Protein AF-A0A915AAT8-F1 (afdb_monomer)

Structure (mmCIF, N/CA/C/O backbone):
data_AF-A0A915AAT8-F1
#
_entry.id   AF-A0A915AAT8-F1
#
loop_
_atom_site.group_PDB
_atom_site.id
_atom_site.type_symbol
_atom_site.label_atom_id
_atom_site.label_alt_id
_atom_site.label_comp_id
_atom_site.label_asym_id
_atom_site.label_entity_id
_atom_site.label_seq_id
_atom_site.pdbx_PDB_ins_code
_atom_site.Cartn_x
_atom_site.Cartn_y
_atom_site.Cartn_z
_atom_site.occupancy
_atom_site.B_iso_or_equiv
_atom_site.auth_seq_id
_atom_site.auth_comp_id
_atom_site.auth_asym_id
_atom_site.auth_atom_id
_atom_site.pdbx_PDB_model_num
ATOM 1 N N . SER A 1 1 ? 27.259 5.004 -47.318 1.00 57.50 1 SER A N 1
ATOM 2 C CA . SER A 1 1 ? 28.384 5.335 -46.412 1.00 57.50 1 SER A CA 1
ATOM 3 C C . SER A 1 1 ? 27.956 5.848 -45.036 1.00 57.50 1 SER A C 1
ATOM 5 O O . SER A 1 1 ? 28.447 5.314 -44.049 1.00 57.50 1 SER A O 1
ATOM 7 N N . VAL A 1 2 ? 27.025 6.810 -44.923 1.00 64.69 2 VAL A N 1
ATOM 8 C CA . VAL A 1 2 ? 26.566 7.344 -43.616 1.00 64.69 2 VAL A CA 1
ATOM 9 C C . VAL A 1 2 ? 25.836 6.288 -42.767 1.00 64.69 2 VAL A C 1
ATOM 11 O O . VAL A 1 2 ? 26.222 6.062 -41.625 1.00 64.69 2 VAL A O 1
ATOM 14 N N . ALA A 1 3 ? 24.871 5.559 -43.341 1.00 62.28 3 ALA A N 1
ATOM 15 C CA . ALA A 1 3 ? 24.125 4.495 -42.649 1.00 62.28 3 ALA A CA 1
ATOM 16 C C . ALA A 1 3 ? 25.034 3.406 -42.034 1.00 62.28 3 ALA A C 1
ATOM 18 O O . ALA A 1 3 ? 24.868 3.022 -40.877 1.00 62.28 3 ALA A O 1
ATOM 19 N N . LEU A 1 4 ? 26.061 2.975 -42.775 1.00 62.81 4 LEU A N 1
ATOM 20 C CA . LEU A 1 4 ? 27.018 1.952 -42.337 1.00 62.81 4 LEU A CA 1
ATOM 21 C C . LEU A 1 4 ? 27.939 2.455 -41.207 1.00 62.81 4 LEU A C 1
ATOM 23 O O . LEU A 1 4 ? 28.273 1.705 -40.291 1.00 62.81 4 LEU A O 1
ATOM 27 N N . GLY A 1 5 ? 28.333 3.735 -41.254 1.00 67.25 5 GLY A N 1
ATOM 28 C CA . GLY A 1 5 ? 29.151 4.376 -40.220 1.00 67.25 5 GLY A CA 1
ATOM 29 C C . GLY A 1 5 ? 28.396 4.623 -38.911 1.00 67.25 5 GLY A C 1
ATOM 30 O O . GLY A 1 5 ? 29.003 4.596 -37.842 1.00 67.25 5 GLY A O 1
ATOM 31 N N . VAL A 1 6 ? 27.080 4.823 -38.988 1.00 67.56 6 VAL A N 1
ATOM 32 C CA . VAL A 1 6 ? 26.211 4.984 -37.818 1.00 67.56 6 VAL A CA 1
ATOM 33 C C . VAL A 1 6 ? 25.859 3.623 -37.197 1.00 67.56 6 VAL A C 1
ATOM 35 O O . VAL A 1 6 ? 25.910 3.493 -35.976 1.00 67.56 6 VAL A O 1
ATOM 38 N N . ASN A 1 7 ? 25.627 2.578 -38.005 1.00 69.31 7 ASN A N 1
ATOM 39 C CA . ASN A 1 7 ? 25.397 1.213 -37.507 1.00 69.31 7 ASN A CA 1
ATOM 40 C C . ASN A 1 7 ? 26.571 0.704 -36.646 1.00 69.31 7 ASN A C 1
ATOM 42 O O . ASN A 1 7 ? 26.363 0.144 -35.574 1.00 69.31 7 ASN A O 1
ATOM 46 N N . LYS A 1 8 ? 27.820 0.985 -37.055 1.00 67.56 8 LYS A N 1
ATOM 47 C CA . LYS A 1 8 ? 29.021 0.640 -36.268 1.00 67.56 8 LYS A CA 1
ATOM 48 C C . LYS A 1 8 ? 29.080 1.332 -34.902 1.00 67.56 8 LYS A C 1
ATOM 50 O O . LYS A 1 8 ? 29.698 0.799 -33.989 1.00 67.56 8 LYS A O 1
ATOM 55 N N . ARG A 1 9 ? 28.450 2.503 -34.749 1.00 68.62 9 ARG A N 1
ATOM 56 C CA . ARG A 1 9 ? 28.440 3.258 -33.485 1.00 68.62 9 ARG A CA 1
ATOM 57 C C . ARG A 1 9 ? 27.267 2.906 -32.566 1.00 68.62 9 ARG A C 1
ATOM 59 O O . ARG A 1 9 ? 27.252 3.360 -31.427 1.00 68.62 9 ARG A O 1
ATOM 66 N N . MET A 1 10 ? 26.317 2.079 -33.009 1.00 66.25 10 MET A N 1
ATOM 67 C CA . MET A 1 10 ? 25.187 1.660 -32.169 1.00 66.25 10 MET A CA 1
ATOM 68 C C . MET A 1 10 ? 25.600 0.779 -30.985 1.00 66.25 10 MET A C 1
ATOM 70 O O . MET A 1 10 ? 24.946 0.825 -29.950 1.00 66.25 10 MET A O 1
ATOM 74 N N . GLY A 1 11 ? 26.708 0.038 -31.097 1.00 66.94 11 GLY A N 1
ATOM 75 C CA . GLY A 1 11 ? 27.247 -0.769 -29.995 1.00 66.94 11 GLY A CA 1
ATOM 76 C C . GLY A 1 11 ? 27.788 0.046 -28.812 1.00 66.94 11 GLY A C 1
ATOM 77 O O . GLY A 1 11 ? 28.040 -0.524 -27.758 1.00 66.94 11 GLY A O 1
ATOM 78 N N . TYR A 1 12 ? 27.952 1.369 -28.956 1.00 67.44 12 TYR A N 1
ATOM 79 C CA . TYR A 1 12 ? 28.398 2.247 -27.867 1.00 67.44 12 TYR A CA 1
ATOM 80 C C . TYR A 1 12 ? 27.268 2.713 -26.947 1.00 67.44 12 TYR A C 1
ATOM 82 O O . TYR A 1 12 ? 27.554 3.320 -25.920 1.00 67.44 12 TYR A O 1
ATOM 90 N N . ILE A 1 13 ? 26.000 2.476 -27.300 1.00 72.00 13 ILE A N 1
ATOM 91 C CA . ILE A 1 13 ? 24.860 2.844 -26.457 1.00 72.00 13 ILE A CA 1
ATOM 92 C C . ILE A 1 13 ? 24.520 1.622 -25.591 1.00 72.00 13 ILE A C 1
ATOM 94 O O . ILE A 1 13 ? 23.942 0.670 -26.117 1.00 72.00 13 ILE A O 1
ATOM 98 N N . PRO A 1 14 ? 24.835 1.610 -24.278 1.00 81.62 14 PRO A N 1
ATOM 99 C CA . PRO A 1 14 ? 24.527 0.486 -23.397 1.00 81.62 14 PRO A CA 1
ATOM 100 C C . PRO A 1 14 ? 23.043 0.517 -23.000 1.00 81.62 14 PRO A C 1
ATOM 102 O O . PRO A 1 14 ? 22.686 0.717 -21.837 1.00 81.62 14 PRO A O 1
ATOM 105 N N . LEU A 1 15 ? 22.158 0.365 -23.988 1.00 83.62 15 LEU A N 1
ATOM 106 C CA . LEU A 1 15 ? 20.711 0.462 -23.806 1.00 83.62 15 LEU A CA 1
ATOM 107 C C . LEU A 1 15 ? 20.203 -0.598 -22.825 1.00 83.62 15 LEU A C 1
ATOM 109 O O . LEU A 1 15 ? 19.380 -0.295 -21.966 1.00 83.62 15 LEU A O 1
ATOM 113 N N . GLU A 1 16 ? 20.743 -1.813 -22.915 1.00 86.94 16 GLU A N 1
ATOM 114 C CA . GLU A 1 16 ? 20.415 -2.935 -22.030 1.00 86.94 16 GLU A CA 1
ATOM 115 C C . GLU A 1 16 ? 20.695 -2.603 -20.563 1.00 86.94 16 GLU A C 1
ATOM 117 O O . GLU A 1 16 ? 19.873 -2.877 -19.692 1.00 86.94 16 GLU A O 1
ATOM 122 N N . PHE A 1 17 ? 21.822 -1.940 -20.293 1.00 88.81 17 PHE A N 1
ATOM 123 C CA . PHE A 1 17 ? 22.196 -1.521 -18.948 1.00 88.81 17 PHE A CA 1
ATOM 124 C C . PHE A 1 17 ? 21.233 -0.449 -18.433 1.00 88.81 17 PHE A C 1
ATOM 126 O O . PHE A 1 17 ? 20.607 -0.628 -17.391 1.00 88.81 17 PHE A O 1
ATOM 133 N N . ILE A 1 18 ? 21.051 0.642 -19.186 1.00 88.81 18 ILE A N 1
ATOM 134 C CA . ILE A 1 18 ? 20.184 1.766 -18.792 1.00 88.81 18 ILE A CA 1
ATOM 135 C C . ILE A 1 18 ? 18.748 1.283 -18.541 1.00 88.81 18 ILE A C 1
ATOM 137 O O . ILE A 1 18 ? 18.141 1.627 -17.522 1.00 88.81 18 ILE A O 1
ATOM 141 N N . LEU A 1 19 ? 18.220 0.449 -19.440 1.00 90.25 19 LEU A N 1
ATOM 142 C CA . LEU A 1 19 ? 16.888 -0.125 -19.310 1.00 90.25 19 LEU A CA 1
ATOM 143 C C . LEU A 1 19 ? 16.813 -1.095 -18.126 1.00 90.25 19 LEU A C 1
ATOM 145 O O . LEU A 1 19 ? 15.858 -1.028 -17.358 1.00 90.25 19 LEU A O 1
ATOM 149 N N . GLY A 1 20 ? 17.826 -1.942 -17.932 1.00 92.38 20 GLY A N 1
ATOM 150 C CA . GLY A 1 20 ? 17.900 -2.882 -16.815 1.00 92.38 20 GLY A CA 1
ATOM 151 C C . GLY A 1 20 ? 17.833 -2.190 -15.451 1.00 92.38 20 GLY A C 1
ATOM 152 O O . GLY A 1 20 ? 17.022 -2.575 -14.608 1.00 92.38 20 GLY A O 1
ATOM 153 N N . PHE A 1 21 ? 18.608 -1.119 -15.243 1.00 91.38 21 PHE A N 1
ATOM 154 C CA . PHE A 1 21 ? 18.549 -0.335 -14.000 1.00 91.38 21 PHE A CA 1
ATOM 155 C C . PHE A 1 21 ? 17.194 0.340 -13.801 1.00 91.38 21 PHE A C 1
ATOM 157 O O . PHE A 1 21 ? 16.649 0.310 -12.695 1.00 91.38 21 PHE A O 1
ATOM 164 N N . PHE A 1 22 ? 16.635 0.928 -14.861 1.00 92.56 22 PHE A N 1
ATOM 165 C CA . PHE A 1 22 ? 15.344 1.601 -14.784 1.00 92.56 22 PHE A CA 1
ATOM 166 C C . PHE A 1 22 ? 14.206 0.627 -14.460 1.00 92.56 22 PHE A C 1
ATOM 168 O O . PHE A 1 22 ? 13.447 0.858 -13.517 1.00 92.56 22 PHE A O 1
ATOM 175 N N . VAL A 1 23 ? 14.118 -0.489 -15.187 1.00 93.88 23 VAL A N 1
ATOM 176 C CA . VAL A 1 23 ? 13.107 -1.529 -14.960 1.00 93.88 23 VAL A CA 1
ATOM 177 C C . VAL A 1 23 ? 13.248 -2.109 -13.558 1.00 93.88 23 VAL A C 1
ATOM 179 O O . VAL A 1 23 ? 12.247 -2.224 -12.857 1.00 93.88 23 VAL A O 1
ATOM 182 N N . ASN A 1 24 ? 14.467 -2.398 -13.098 1.00 94.25 24 ASN A N 1
ATOM 183 C CA . ASN A 1 24 ? 14.684 -2.904 -11.744 1.00 94.25 24 ASN A CA 1
ATOM 184 C C . ASN A 1 24 ? 14.198 -1.911 -10.668 1.00 94.25 24 ASN A C 1
ATOM 186 O O . ASN A 1 24 ? 13.530 -2.306 -9.713 1.00 94.25 24 ASN A O 1
ATOM 190 N N . ALA A 1 25 ? 14.459 -0.610 -10.837 1.00 92.56 25 ALA A N 1
ATOM 191 C CA . ALA A 1 25 ? 13.966 0.416 -9.916 1.00 92.56 25 ALA A CA 1
ATOM 192 C C . ALA A 1 25 ? 12.427 0.491 -9.889 1.00 92.56 25 ALA A C 1
ATOM 194 O O . ALA A 1 25 ? 11.831 0.594 -8.812 1.00 92.56 25 ALA A O 1
ATOM 195 N N . VAL A 1 26 ? 11.779 0.399 -11.055 1.00 93.62 26 VAL A N 1
ATOM 196 C CA . VAL A 1 26 ? 10.311 0.379 -11.175 1.00 93.62 26 VAL A CA 1
ATOM 197 C C . VAL A 1 26 ? 9.723 -0.880 -10.533 1.00 93.62 26 VAL A C 1
ATOM 199 O O . VAL A 1 26 ? 8.802 -0.773 -9.723 1.00 93.62 26 VAL A O 1
ATOM 202 N N . VAL A 1 27 ? 10.270 -2.061 -10.837 1.00 95.62 27 VAL A N 1
ATOM 203 C CA . VAL A 1 27 ? 9.808 -3.350 -10.295 1.00 95.62 27 VAL A CA 1
ATOM 204 C C . VAL A 1 27 ? 9.976 -3.403 -8.784 1.00 95.62 27 VAL A C 1
ATOM 206 O O . VAL A 1 27 ? 9.056 -3.837 -8.092 1.00 95.62 27 VAL A O 1
ATOM 209 N N . LYS A 1 28 ? 11.099 -2.911 -8.250 1.00 94.94 28 LYS A N 1
ATOM 210 C CA . LYS A 1 28 ? 11.316 -2.825 -6.803 1.00 94.94 28 LYS A CA 1
ATOM 211 C C . LYS A 1 28 ? 10.241 -1.968 -6.141 1.00 94.94 28 LYS A C 1
ATOM 213 O O . LYS A 1 28 ? 9.590 -2.414 -5.205 1.00 94.94 28 LYS A O 1
ATOM 218 N N . ARG A 1 29 ? 9.990 -0.773 -6.678 1.00 94.19 29 ARG A N 1
ATOM 219 C CA . ARG A 1 29 ? 8.967 0.137 -6.152 1.00 94.19 29 ARG A CA 1
ATOM 220 C C . ARG A 1 29 ? 7.558 -0.455 -6.228 1.00 94.19 29 ARG A C 1
ATOM 222 O O . ARG A 1 29 ? 6.791 -0.317 -5.281 1.00 94.19 29 ARG A O 1
ATOM 229 N N . TRP A 1 30 ? 7.216 -1.109 -7.339 1.00 94.12 30 TRP A N 1
ATOM 230 C CA . TRP A 1 30 ? 5.934 -1.800 -7.498 1.00 94.12 30 TRP A CA 1
ATOM 231 C C . TRP A 1 30 ? 5.780 -2.933 -6.479 1.00 94.12 30 TRP A C 1
ATOM 233 O O . TRP A 1 30 ? 4.751 -3.031 -5.815 1.00 94.12 30 TRP A O 1
ATOM 243 N N . THR A 1 31 ? 6.829 -3.736 -6.308 1.00 95.06 31 THR A N 1
ATOM 244 C CA . THR A 1 31 ? 6.879 -4.827 -5.331 1.00 95.06 31 THR A CA 1
ATOM 245 C C . THR A 1 31 ? 6.693 -4.294 -3.912 1.00 95.06 31 THR A C 1
ATOM 247 O O . THR A 1 31 ? 5.861 -4.807 -3.166 1.00 95.06 31 THR A O 1
ATOM 250 N N . ASP A 1 32 ? 7.412 -3.236 -3.541 1.00 94.44 32 ASP A N 1
ATOM 251 C CA . ASP A 1 32 ? 7.303 -2.617 -2.219 1.00 94.44 32 ASP A CA 1
ATOM 252 C C . ASP A 1 32 ? 5.893 -2.048 -1.982 1.00 94.44 32 ASP A C 1
ATOM 254 O O . ASP A 1 32 ? 5.321 -2.234 -0.906 1.00 94.44 32 ASP A O 1
ATOM 258 N N . ALA A 1 33 ? 5.288 -1.405 -2.986 1.00 92.94 33 ALA A N 1
ATOM 259 C CA . ALA A 1 33 ? 3.912 -0.919 -2.903 1.00 92.94 33 ALA A CA 1
ATOM 260 C C . ALA A 1 33 ? 2.897 -2.067 -2.749 1.00 92.94 33 ALA A C 1
ATOM 262 O O . ALA A 1 33 ? 1.968 -1.961 -1.949 1.00 92.94 33 ALA A O 1
ATOM 263 N N . PHE A 1 34 ? 3.090 -3.182 -3.460 1.00 92.75 34 PHE A N 1
ATOM 264 C CA . PHE A 1 34 ? 2.223 -4.358 -3.373 1.00 92.75 34 PHE A CA 1
ATOM 265 C C . PHE A 1 34 ? 2.250 -4.996 -1.975 1.00 92.75 34 PHE A C 1
ATOM 267 O O . PHE A 1 34 ? 1.200 -5.249 -1.385 1.00 92.75 34 PHE A O 1
ATOM 274 N N . HIS A 1 35 ? 3.438 -5.182 -1.394 1.00 91.69 35 HIS A N 1
ATOM 275 C CA . HIS A 1 35 ? 3.574 -5.731 -0.040 1.00 91.69 35 HIS A CA 1
ATOM 276 C C . HIS A 1 35 ? 2.974 -4.819 1.040 1.00 91.69 35 HIS A C 1
ATOM 278 O O . HIS A 1 35 ? 2.533 -5.297 2.083 1.00 91.69 35 HIS A O 1
ATOM 284 N N . ASN A 1 36 ? 2.923 -3.508 0.791 1.00 92.94 36 ASN A N 1
ATOM 285 C CA . ASN A 1 36 ? 2.424 -2.518 1.743 1.00 92.94 36 ASN A CA 1
ATOM 286 C C . ASN A 1 36 ? 0.954 -2.119 1.524 1.00 92.94 36 ASN A C 1
ATOM 288 O O . ASN A 1 36 ? 0.485 -1.182 2.167 1.00 92.94 36 ASN A O 1
ATOM 292 N N . MET A 1 37 ? 0.185 -2.846 0.701 1.00 89.06 37 MET A N 1
ATOM 293 C CA . MET A 1 37 ? -1.252 -2.588 0.486 1.00 89.06 37 MET A CA 1
ATOM 294 C C . MET A 1 37 ? -2.092 -2.532 1.780 1.00 89.06 37 MET A C 1
ATOM 296 O O . MET A 1 37 ? -3.201 -1.992 1.776 1.00 89.06 37 MET A O 1
ATOM 300 N N . GLY A 1 38 ? -1.564 -3.057 2.890 1.00 83.81 38 GLY A N 1
ATOM 301 C CA . GLY A 1 38 ? -2.176 -2.969 4.210 1.00 83.81 38 GLY A CA 1
ATOM 302 C C . GLY A 1 38 ? -3.332 -3.950 4.346 1.00 83.81 38 GLY A C 1
ATOM 303 O O . GLY A 1 38 ? -4.482 -3.543 4.451 1.00 83.81 38 GLY A O 1
ATOM 304 N N . TYR A 1 39 ? -3.046 -5.251 4.325 1.00 88.50 39 TYR A N 1
ATOM 305 C CA . TYR A 1 39 ? -4.060 -6.276 4.580 1.00 88.50 39 TYR A CA 1
ATOM 306 C C . TYR A 1 39 ? -4.564 -6.188 6.031 1.00 88.50 39 TYR A C 1
ATOM 308 O O . TYR A 1 39 ? -3.783 -6.008 6.964 1.00 88.50 39 TYR A O 1
ATOM 316 N N . LEU A 1 40 ? -5.883 -6.287 6.223 1.00 91.19 40 LEU A N 1
ATOM 317 C CA . LEU A 1 40 ? -6.534 -6.106 7.530 1.00 91.19 40 LEU A CA 1
ATOM 318 C C . LEU A 1 40 ? -6.738 -7.404 8.321 1.00 91.19 40 LEU A C 1
ATOM 320 O O . LEU A 1 40 ? -7.259 -7.358 9.434 1.00 91.19 40 LEU A O 1
ATOM 324 N N . GLU A 1 41 ? -6.354 -8.547 7.763 1.00 91.19 41 GLU A N 1
ATOM 325 C CA . GLU A 1 41 ? -6.641 -9.871 8.325 1.00 91.19 41 GLU A CA 1
ATOM 326 C C . GLU A 1 41 ? -6.011 -10.058 9.710 1.00 91.19 41 GLU A C 1
ATOM 328 O O . GLU A 1 41 ? -6.725 -10.377 10.662 1.00 91.19 41 GLU A O 1
ATOM 333 N N . ASP A 1 42 ? -4.720 -9.740 9.853 1.00 90.31 42 ASP A N 1
ATOM 334 C CA . ASP A 1 42 ? -3.999 -9.807 11.133 1.00 90.31 42 ASP A CA 1
ATOM 335 C C . ASP A 1 42 ? -4.679 -8.951 12.214 1.00 90.31 42 ASP A C 1
ATOM 337 O O . ASP A 1 42 ? -4.888 -9.387 13.350 1.00 90.31 42 ASP A O 1
ATOM 341 N N . GLN A 1 43 ? -5.091 -7.737 11.833 1.00 92.69 43 GLN A N 1
ATOM 342 C CA . GLN A 1 43 ? -5.748 -6.784 12.726 1.00 92.69 43 GLN A CA 1
ATOM 343 C C . GLN A 1 43 ? -7.114 -7.303 13.168 1.00 92.69 43 GLN A C 1
ATOM 345 O O . GLN A 1 43 ? -7.442 -7.286 14.354 1.00 92.69 43 GLN A O 1
ATOM 350 N N . ALA A 1 44 ? -7.915 -7.792 12.221 1.00 94.25 44 ALA A N 1
ATOM 351 C CA . ALA A 1 44 ? -9.245 -8.319 12.488 1.00 94.25 44 ALA A CA 1
ATOM 352 C C . ALA A 1 44 ? -9.193 -9.575 13.369 1.00 94.25 44 ALA A C 1
ATOM 354 O O . ALA A 1 44 ? -9.970 -9.687 14.322 1.00 94.25 44 ALA A O 1
ATOM 355 N N . MET A 1 45 ? -8.247 -10.477 13.099 1.00 93.62 45 MET A N 1
ATOM 356 C CA . MET A 1 45 ? -8.018 -11.675 13.902 1.00 93.62 45 MET A CA 1
ATOM 357 C C . MET A 1 45 ? -7.644 -11.310 15.343 1.00 93.62 45 MET A C 1
ATOM 359 O O . MET A 1 45 ? -8.218 -11.850 16.292 1.00 93.62 45 MET A O 1
ATOM 363 N N . LEU A 1 46 ? -6.736 -10.347 15.533 1.00 93.25 46 LEU A N 1
ATOM 364 C CA . LEU A 1 46 ? -6.330 -9.922 16.869 1.00 93.25 46 LEU A CA 1
ATOM 365 C C . LEU A 1 46 ? -7.462 -9.210 17.625 1.00 93.25 46 LEU A C 1
ATOM 367 O O . LEU A 1 46 ? -7.697 -9.519 18.793 1.00 93.25 46 LEU A O 1
ATOM 371 N N . VAL A 1 47 ? -8.212 -8.315 16.970 1.00 94.50 47 VAL A N 1
ATOM 372 C CA . VAL A 1 47 ? -9.399 -7.660 17.555 1.00 94.50 47 VAL A CA 1
ATOM 373 C C . VAL A 1 47 ? -10.430 -8.695 18.017 1.00 94.50 47 VAL A C 1
ATOM 375 O O . VAL A 1 47 ? -10.992 -8.554 19.106 1.00 94.50 47 VAL A O 1
ATOM 378 N N . GLY A 1 48 ? -10.658 -9.737 17.211 1.00 93.06 48 GLY A N 1
ATOM 379 C CA . GLY A 1 48 ? -11.559 -10.845 17.529 1.00 93.06 48 GLY A CA 1
ATOM 380 C C . GLY A 1 48 ? -11.171 -11.604 18.799 1.00 93.06 48 GLY A C 1
ATOM 381 O O . GLY A 1 48 ? -12.041 -11.941 19.597 1.00 93.06 48 GLY A O 1
ATOM 382 N N . ASN A 1 49 ? -9.870 -11.813 19.011 1.00 91.81 49 ASN A N 1
ATOM 383 C CA . ASN A 1 49 ? -9.343 -12.596 20.131 1.00 91.81 49 ASN A CA 1
ATOM 384 C C . ASN A 1 49 ? -9.118 -11.778 21.416 1.00 91.81 49 ASN A C 1
ATOM 386 O O . ASN A 1 49 ? -9.223 -12.311 22.523 1.00 91.81 49 ASN A O 1
ATOM 390 N N . VAL A 1 50 ? -8.780 -10.491 21.286 1.00 92.38 50 VAL A N 1
ATOM 391 C CA . VAL A 1 50 ? -8.416 -9.624 22.420 1.00 92.38 50 VAL A CA 1
ATOM 392 C C . VAL A 1 50 ? -9.644 -9.045 23.124 1.00 92.38 50 VAL A C 1
ATOM 394 O O . VAL A 1 50 ? -9.661 -8.971 24.355 1.00 92.38 50 VAL A O 1
ATOM 397 N N . ILE A 1 51 ? -10.671 -8.640 22.372 1.00 92.38 51 ILE A N 1
ATOM 398 C CA . ILE A 1 51 ? -11.898 -8.062 22.936 1.00 92.38 51 ILE A CA 1
ATOM 399 C C . ILE A 1 51 ? -12.885 -9.191 23.214 1.00 92.38 51 ILE A C 1
ATOM 401 O O . ILE A 1 51 ? -13.565 -9.675 22.305 1.00 92.38 51 ILE A O 1
ATOM 405 N N . ARG A 1 52 ? -12.972 -9.599 24.482 1.00 87.38 52 ARG A N 1
ATOM 406 C CA . ARG A 1 52 ? -13.853 -10.686 24.926 1.00 87.38 52 ARG A CA 1
ATOM 407 C C . ARG A 1 52 ? -15.249 -10.165 25.264 1.00 87.38 52 ARG A C 1
ATOM 409 O O . ARG A 1 52 ? -15.419 -8.994 25.584 1.00 87.38 52 ARG A O 1
ATOM 416 N N . GLY A 1 53 ? -16.233 -11.058 25.201 1.00 86.94 53 GLY A N 1
ATOM 417 C CA . GLY A 1 53 ? -17.637 -10.761 25.486 1.00 86.94 53 GLY A CA 1
ATOM 418 C C . GLY A 1 53 ? -18.534 -11.016 24.277 1.00 86.94 53 GLY A C 1
ATOM 419 O O . GLY A 1 53 ? -18.195 -10.634 23.148 1.00 86.94 53 GLY A O 1
ATOM 420 N N . ASP A 1 54 ? -19.659 -11.680 24.534 1.00 89.69 54 ASP A N 1
ATOM 421 C CA . ASP A 1 54 ? -20.725 -11.952 23.558 1.00 89.69 54 ASP A CA 1
ATOM 422 C C . ASP A 1 54 ? -21.874 -10.932 23.646 1.00 89.69 54 ASP A C 1
ATOM 424 O O . ASP A 1 54 ? -22.906 -11.046 22.999 1.00 89.69 54 ASP A O 1
ATOM 428 N N . ASP A 1 55 ? -21.691 -9.896 24.460 1.00 92.62 55 ASP A N 1
ATOM 429 C CA . ASP A 1 55 ? -22.616 -8.780 24.541 1.00 92.62 55 ASP A CA 1
ATOM 430 C C . ASP A 1 55 ? -22.572 -7.912 23.272 1.00 92.62 55 ASP A C 1
ATOM 432 O O . ASP A 1 55 ? -21.537 -7.777 22.602 1.00 92.62 55 ASP A O 1
ATOM 436 N N . ASP A 1 56 ? -23.702 -7.268 22.974 1.00 93.69 56 ASP A N 1
ATOM 437 C CA . ASP A 1 56 ? -23.849 -6.400 21.803 1.00 93.69 56 ASP A CA 1
ATOM 438 C C . ASP A 1 56 ? -22.830 -5.256 21.788 1.00 93.69 56 ASP A C 1
ATOM 440 O O . ASP A 1 56 ? -22.347 -4.864 20.724 1.00 93.69 56 ASP A O 1
ATOM 444 N N . GLU A 1 57 ? -22.442 -4.748 22.959 1.00 91.56 57 GLU A N 1
ATOM 445 C CA . GLU A 1 57 ? -21.440 -3.693 23.084 1.00 91.56 57 GLU A CA 1
ATOM 446 C C . GLU A 1 57 ? -20.047 -4.185 22.648 1.00 91.56 57 GLU A C 1
ATOM 448 O O . GLU A 1 57 ? -19.406 -3.543 21.812 1.00 91.56 57 GLU A O 1
ATOM 453 N N . SER A 1 58 ? -19.589 -5.346 23.125 1.00 91.88 58 SER A N 1
ATOM 454 C CA . SER A 1 58 ? -18.322 -5.959 22.692 1.00 91.88 58 SER A CA 1
ATOM 455 C C . SER A 1 58 ? -18.320 -6.268 21.196 1.00 91.88 58 SER A C 1
ATOM 457 O O . SER A 1 58 ? -17.339 -5.991 20.495 1.00 91.88 58 SER A O 1
ATOM 459 N N . ARG A 1 59 ? -19.436 -6.787 20.667 1.00 94.50 59 ARG A N 1
ATOM 460 C CA . ARG A 1 59 ? -19.601 -7.028 19.226 1.00 94.50 59 ARG A CA 1
ATOM 461 C C . ARG A 1 59 ? -19.531 -5.724 18.431 1.00 94.50 59 ARG A C 1
ATOM 463 O O . ARG A 1 59 ? -18.867 -5.676 17.390 1.00 94.50 59 ARG A O 1
ATOM 470 N N . MET A 1 60 ? -20.167 -4.663 18.922 1.00 94.12 60 MET A N 1
ATOM 471 C CA . MET A 1 60 ? -20.134 -3.334 18.315 1.00 94.12 60 MET A CA 1
ATOM 472 C C . MET A 1 60 ? -18.718 -2.750 18.321 1.00 94.12 60 MET A C 1
ATOM 474 O O . MET A 1 60 ? -18.287 -2.216 17.297 1.00 94.12 60 MET A O 1
ATOM 478 N N . MET A 1 61 ? -17.965 -2.898 19.416 1.00 93.69 61 MET A N 1
ATOM 479 C CA . MET A 1 61 ? -16.569 -2.455 19.505 1.00 93.69 61 MET A CA 1
ATOM 480 C C . MET A 1 61 ? -15.687 -3.166 18.480 1.00 93.69 61 MET A C 1
ATOM 482 O O . MET A 1 61 ? -15.026 -2.492 17.690 1.00 93.69 61 MET A O 1
ATOM 486 N N . ARG A 1 62 ? -15.736 -4.507 18.416 1.00 95.06 62 ARG A N 1
ATOM 487 C CA . ARG A 1 62 ? -14.958 -5.294 17.441 1.00 95.06 62 ARG A CA 1
ATOM 488 C C . ARG A 1 62 ? -15.240 -4.854 16.003 1.00 95.06 62 ARG A C 1
ATOM 490 O O . ARG A 1 62 ? -14.315 -4.537 15.257 1.00 95.06 62 ARG A O 1
ATOM 497 N N . ARG A 1 63 ? -16.523 -4.766 15.625 1.00 95.12 63 ARG A N 1
ATOM 498 C CA . ARG A 1 63 ? -16.935 -4.350 14.271 1.00 95.12 63 ARG A CA 1
ATOM 499 C C . ARG A 1 63 ? -16.528 -2.913 13.956 1.00 95.12 63 ARG A C 1
ATOM 501 O O . ARG A 1 63 ? -16.134 -2.631 12.830 1.00 95.12 63 ARG A O 1
ATOM 508 N N . THR A 1 64 ? -16.610 -2.012 14.932 1.00 95.69 64 THR A N 1
ATOM 509 C CA . THR A 1 64 ? -16.281 -0.593 14.741 1.00 95.69 64 THR A CA 1
ATOM 510 C C . THR A 1 64 ? -14.780 -0.372 14.583 1.00 95.69 64 THR A C 1
ATOM 512 O O . THR A 1 64 ? -14.389 0.387 13.702 1.00 95.69 64 THR A O 1
ATOM 515 N N . ILE A 1 65 ? -13.935 -1.072 15.352 1.00 95.44 65 ILE A N 1
ATOM 516 C CA . ILE A 1 65 ? -12.471 -0.998 15.196 1.00 95.44 65 ILE A CA 1
ATOM 517 C C . ILE A 1 65 ? -12.073 -1.433 13.785 1.00 95.44 65 ILE A C 1
ATOM 519 O O . ILE A 1 65 ? -11.423 -0.670 13.076 1.00 95.44 65 ILE A O 1
ATOM 523 N N . VAL A 1 66 ? -12.516 -2.616 13.346 1.00 96.19 66 VAL A N 1
ATOM 524 C CA . VAL A 1 66 ? -12.186 -3.123 12.004 1.00 96.19 66 VAL A CA 1
ATOM 525 C C . VAL A 1 66 ? -12.730 -2.193 10.918 1.00 96.19 66 VAL A C 1
ATOM 527 O O . VAL A 1 66 ? -12.015 -1.866 9.976 1.00 96.19 66 VAL A O 1
ATOM 530 N N . ARG A 1 67 ? -13.958 -1.680 11.072 1.00 96.38 67 ARG A N 1
ATOM 531 C CA . ARG A 1 67 ? -14.543 -0.731 10.116 1.00 96.38 67 ARG A CA 1
ATOM 532 C C . ARG A 1 67 ? -13.757 0.577 10.027 1.00 96.38 67 ARG A C 1
ATOM 534 O O . ARG A 1 67 ? -13.607 1.092 8.926 1.00 96.38 67 ARG A O 1
ATOM 541 N N . TYR A 1 68 ? -13.221 1.100 11.129 1.00 95.94 68 TYR A N 1
ATOM 542 C CA . TYR A 1 68 ? -12.355 2.282 11.095 1.00 95.94 68 TYR A CA 1
ATOM 543 C C . TYR A 1 68 ? -11.036 2.031 10.364 1.00 95.94 68 TYR A C 1
ATOM 545 O O . TYR A 1 68 ? -10.586 2.896 9.611 1.00 95.94 68 TYR A O 1
ATOM 553 N N . LEU A 1 69 ? -10.443 0.847 10.525 1.00 95.50 69 LEU A N 1
ATOM 554 C CA . LEU A 1 69 ? -9.258 0.464 9.759 1.00 95.50 69 LEU A CA 1
ATOM 555 C C . LEU A 1 69 ? -9.589 0.346 8.260 1.00 95.50 69 LEU A C 1
ATOM 557 O O . LEU A 1 69 ? -8.873 0.917 7.436 1.00 95.50 69 LEU A O 1
ATOM 561 N N . CYS A 1 70 ? -10.712 -0.294 7.902 1.00 95.38 70 CYS A N 1
ATOM 562 C CA . CYS A 1 70 ? -11.188 -0.363 6.514 1.00 95.38 70 CYS A CA 1
ATOM 563 C C . CYS A 1 70 ? -11.438 1.036 5.940 1.00 95.38 70 CYS A C 1
ATOM 565 O O . CYS A 1 70 ? -11.049 1.332 4.813 1.00 95.38 70 CYS A O 1
ATOM 567 N N . LEU A 1 71 ? -12.073 1.914 6.721 1.00 94.56 71 LEU A N 1
ATOM 568 C CA . LEU A 1 71 ? -12.348 3.287 6.323 1.00 94.56 71 LEU A CA 1
ATOM 569 C C . LEU A 1 71 ? -11.043 4.029 6.028 1.00 94.56 71 LEU A C 1
ATOM 571 O O . LEU A 1 71 ? -10.934 4.658 4.982 1.00 94.56 71 LEU A O 1
ATOM 575 N N . SER A 1 72 ? -10.026 3.900 6.885 1.00 93.81 72 SER A N 1
ATOM 576 C CA . SER A 1 72 ? -8.708 4.483 6.618 1.00 93.81 72 SER A CA 1
ATOM 577 C C . SER A 1 72 ? -8.082 3.961 5.325 1.00 93.81 72 SER A C 1
ATOM 579 O O . SER A 1 72 ? -7.532 4.753 4.560 1.00 93.81 72 SER A O 1
ATOM 581 N N . GLN A 1 73 ? -8.151 2.651 5.073 1.00 94.31 73 GLN A N 1
ATOM 582 C CA . GLN A 1 73 ? -7.623 2.056 3.843 1.00 94.31 73 GLN A CA 1
ATOM 583 C C . GLN A 1 73 ? -8.325 2.629 2.608 1.00 94.31 73 GLN A C 1
ATOM 585 O O . GLN A 1 73 ? -7.669 3.034 1.652 1.00 94.31 73 GLN A O 1
ATOM 590 N N . VAL A 1 74 ? -9.655 2.727 2.645 1.00 93.44 74 VAL A N 1
ATOM 591 C CA . VAL A 1 74 ? -10.451 3.284 1.545 1.00 93.44 74 VAL A CA 1
ATOM 592 C C . VAL A 1 74 ? -10.112 4.752 1.305 1.00 93.44 74 VAL A C 1
ATOM 594 O O . VAL A 1 74 ? -9.999 5.154 0.151 1.00 93.44 74 VAL A O 1
ATOM 597 N N . LEU A 1 75 ? -9.903 5.544 2.361 1.00 91.69 75 LEU A N 1
ATOM 598 C CA . LEU A 1 75 ? -9.487 6.942 2.224 1.00 91.69 75 LEU A CA 1
ATOM 599 C C . LEU A 1 75 ? -8.106 7.066 1.571 1.00 91.69 75 LEU A C 1
ATOM 601 O O . LEU A 1 75 ? -7.957 7.846 0.638 1.00 91.69 75 LEU A O 1
ATOM 605 N N . VAL A 1 76 ? -7.132 6.247 1.981 1.00 92.44 76 VAL A N 1
ATOM 606 C CA . VAL A 1 76 ? -5.806 6.202 1.336 1.00 92.44 76 VAL A CA 1
ATOM 607 C C . VAL A 1 76 ? -5.915 5.800 -0.128 1.00 92.44 76 VAL A C 1
ATOM 609 O O . VAL A 1 76 ? -5.348 6.453 -0.998 1.00 92.44 76 VAL A O 1
ATOM 612 N N . PHE A 1 77 ? -6.678 4.750 -0.428 1.00 93.12 77 PHE A N 1
ATOM 613 C CA . PHE A 1 77 ? -6.846 4.277 -1.797 1.00 93.12 77 PHE A CA 1
ATOM 614 C C . PHE A 1 77 ? -7.587 5.274 -2.685 1.00 93.12 77 PHE A C 1
ATOM 616 O O . PHE A 1 77 ? -7.269 5.376 -3.864 1.00 93.12 77 PHE A O 1
ATOM 623 N N . ARG A 1 78 ? -8.536 6.040 -2.141 1.00 91.19 78 ARG A N 1
ATOM 624 C CA . ARG A 1 78 ? -9.207 7.137 -2.853 1.00 91.19 78 ARG A CA 1
ATOM 625 C C . ARG A 1 78 ? -8.234 8.260 -3.223 1.00 91.19 78 ARG A C 1
ATOM 627 O O . ARG A 1 78 ? -8.393 8.889 -4.272 1.00 91.19 78 ARG A O 1
ATOM 634 N N . ASP A 1 79 ? -7.244 8.498 -2.369 1.00 88.31 79 ASP A N 1
ATOM 635 C CA . ASP A 1 79 ? -6.234 9.529 -2.571 1.00 88.31 79 ASP A CA 1
ATOM 636 C C . ASP A 1 79 ? -5.218 9.096 -3.644 1.00 88.31 79 ASP A C 1
ATOM 638 O O . ASP A 1 79 ? -4.993 9.866 -4.573 1.00 88.31 79 ASP A O 1
ATOM 642 N N . ILE A 1 80 ? -4.725 7.851 -3.617 1.00 90.56 80 ILE A N 1
ATOM 643 C CA . ILE A 1 80 ? -3.692 7.365 -4.561 1.00 90.56 80 ILE A CA 1
ATOM 644 C C . ILE A 1 80 ? -4.247 6.767 -5.872 1.00 90.56 80 ILE A C 1
ATOM 646 O O . ILE A 1 80 ? -3.599 6.815 -6.914 1.00 90.56 80 ILE A O 1
ATOM 650 N N . SER A 1 81 ? -5.439 6.155 -5.859 1.00 91.38 81 SER A N 1
ATOM 651 C CA . SER A 1 81 ? -5.982 5.405 -7.002 1.00 91.38 81 SER A CA 1
ATOM 652 C C . SER A 1 81 ? -7.161 6.119 -7.649 1.00 91.38 81 SER A C 1
ATOM 654 O O . SER A 1 81 ? -8.230 6.293 -7.059 1.00 91.38 81 SER A O 1
ATOM 656 N N . ILE A 1 82 ? -7.009 6.428 -8.937 1.00 89.75 82 ILE A N 1
ATOM 657 C CA . ILE A 1 82 ? -8.053 7.050 -9.762 1.00 89.75 82 ILE A CA 1
ATOM 658 C C . ILE A 1 82 ? -9.314 6.171 -9.821 1.00 89.75 82 ILE A C 1
ATOM 660 O O . ILE A 1 82 ? -10.429 6.689 -9.828 1.00 89.75 82 ILE A O 1
ATOM 664 N N . LEU A 1 83 ? -9.170 4.841 -9.835 1.00 92.75 83 LEU A N 1
ATOM 665 C CA . LEU A 1 83 ? -10.308 3.915 -9.896 1.00 92.75 83 LEU A CA 1
ATOM 666 C C . LEU A 1 83 ? -11.149 3.965 -8.617 1.00 92.75 83 LEU A C 1
ATOM 668 O O . LEU A 1 83 ? -12.378 4.012 -8.674 1.00 92.75 83 LEU A O 1
ATOM 672 N N . VAL A 1 84 ? -10.486 4.005 -7.460 1.00 92.25 84 VAL A N 1
ATOM 673 C CA . VAL A 1 84 ? -11.165 4.100 -6.163 1.00 92.25 84 VAL A CA 1
ATOM 674 C C . VAL A 1 84 ? -11.781 5.484 -5.990 1.00 92.25 84 VAL A C 1
ATOM 676 O O . VAL A 1 84 ? -12.911 5.585 -5.516 1.00 92.25 84 VAL A O 1
ATOM 679 N N . ARG A 1 85 ? -11.113 6.539 -6.470 1.00 90.19 85 ARG A N 1
ATOM 680 C CA . ARG A 1 85 ? -11.676 7.894 -6.515 1.00 90.19 85 ARG A CA 1
ATOM 681 C C . ARG A 1 85 ? -12.931 7.990 -7.379 1.00 90.19 85 ARG A C 1
ATOM 683 O O . ARG A 1 85 ? -13.895 8.626 -6.972 1.00 90.19 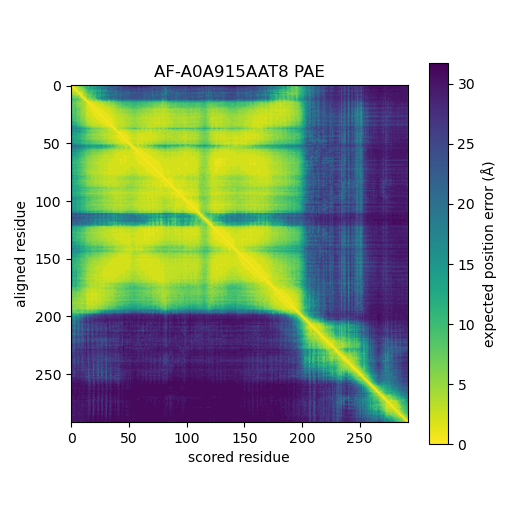85 ARG A O 1
ATOM 690 N N . LYS A 1 86 ? -12.957 7.328 -8.539 1.00 91.38 86 LYS A N 1
ATOM 691 C CA . LYS A 1 86 ? -14.154 7.253 -9.393 1.00 91.38 86 LYS A CA 1
ATOM 692 C C . LYS A 1 86 ? -15.298 6.495 -8.720 1.00 91.38 86 LYS A C 1
ATOM 694 O O . LYS A 1 86 ? -16.449 6.891 -8.861 1.00 91.38 86 LYS A O 1
ATOM 699 N N . ARG A 1 87 ? -14.991 5.423 -7.981 1.00 92.00 87 ARG A N 1
ATOM 700 C CA . ARG A 1 87 ? -15.989 4.646 -7.228 1.00 92.00 87 ARG A CA 1
ATOM 701 C C . ARG A 1 87 ? -16.551 5.417 -6.031 1.00 92.00 87 ARG A C 1
ATOM 703 O O . ARG A 1 87 ? -17.738 5.307 -5.740 1.00 92.00 87 ARG A O 1
ATOM 710 N N . PHE A 1 88 ? -15.710 6.181 -5.341 1.00 91.81 88 PHE A N 1
ATOM 711 C CA . PHE A 1 88 ? -16.074 6.953 -4.155 1.00 91.81 88 PHE A CA 1
ATOM 712 C C . PHE A 1 88 ? -15.685 8.428 -4.329 1.00 91.81 88 PHE A C 1
ATOM 714 O O . PHE A 1 88 ? -14.722 8.876 -3.712 1.00 91.81 88 PHE A O 1
ATOM 721 N N . PRO A 1 89 ? -16.414 9.205 -5.148 1.00 87.50 89 PRO A N 1
ATOM 722 C CA . PRO A 1 89 ? -16.050 10.594 -5.436 1.00 87.50 89 PRO A CA 1
ATOM 723 C C . PRO A 1 89 ? -16.240 11.523 -4.230 1.00 87.50 89 PRO A C 1
ATOM 725 O O . PRO A 1 89 ? -15.482 12.471 -4.052 1.00 87.50 89 PRO A O 1
ATOM 728 N N . SER A 1 90 ? -17.229 11.243 -3.378 1.00 87.50 90 SER A N 1
ATOM 729 C CA . SER A 1 90 ? -17.571 12.051 -2.203 1.00 87.50 90 SER A CA 1
ATOM 730 C C . SER A 1 90 ? -17.667 11.200 -0.937 1.00 87.50 90 SER A C 1
ATOM 732 O O . SER A 1 90 ? -17.882 9.986 -1.000 1.00 87.50 90 SER A O 1
ATOM 734 N N . TYR A 1 91 ? -17.577 11.831 0.239 1.00 87.31 91 TYR A N 1
ATOM 735 C CA . TYR A 1 91 ? -17.807 11.133 1.511 1.00 87.31 91 TYR A CA 1
ATOM 736 C C . TYR A 1 91 ? -19.226 10.567 1.632 1.00 87.31 91 TYR A C 1
ATOM 738 O O . TYR A 1 91 ? -19.419 9.540 2.273 1.00 87.31 91 TYR A O 1
ATOM 746 N N . GLU A 1 92 ? -20.213 11.171 0.971 1.00 89.56 92 GLU A N 1
ATOM 747 C CA . GLU A 1 92 ? -21.574 10.624 0.897 1.00 89.56 92 GLU A CA 1
ATOM 748 C C . GLU A 1 92 ? -21.621 9.272 0.199 1.00 89.56 92 GLU A C 1
ATOM 750 O O . GLU A 1 92 ? -22.354 8.384 0.621 1.00 89.56 92 GLU A O 1
ATOM 755 N N . SER A 1 93 ? -20.802 9.090 -0.837 1.00 92.00 93 SER A N 1
ATOM 756 C CA . SER A 1 93 ? -20.697 7.810 -1.540 1.00 92.00 93 SER A CA 1
ATOM 757 C C . SER A 1 93 ? -20.141 6.719 -0.616 1.00 92.00 93 SER A C 1
ATOM 759 O O . SER A 1 93 ? -20.575 5.572 -0.674 1.00 92.00 93 SER A O 1
ATOM 761 N N . ILE A 1 94 ? -19.227 7.088 0.288 1.00 92.00 94 ILE A N 1
ATOM 762 C CA . ILE A 1 94 ? -18.649 6.190 1.299 1.00 92.00 94 ILE A CA 1
ATOM 763 C C . ILE A 1 94 ? -19.680 5.842 2.384 1.00 92.00 94 ILE A C 1
ATOM 765 O O . ILE A 1 94 ? -19.756 4.685 2.802 1.00 92.00 94 ILE A O 1
ATOM 769 N N . VAL A 1 95 ? -20.501 6.811 2.809 1.00 93.25 95 VAL A N 1
ATOM 770 C CA . VAL A 1 95 ? -21.602 6.561 3.755 1.00 93.25 95 VAL A CA 1
ATOM 771 C C . VAL A 1 95 ? -22.655 5.644 3.140 1.00 93.25 95 VAL A C 1
ATOM 773 O O . VAL A 1 95 ? -23.030 4.648 3.752 1.00 93.25 95 VAL A O 1
ATOM 776 N N . LYS A 1 96 ? -23.081 5.916 1.900 1.00 92.00 96 LYS A N 1
ATOM 777 C CA . LYS A 1 96 ? -24.033 5.067 1.164 1.00 92.00 96 LYS A CA 1
ATOM 778 C C . LYS A 1 96 ? -23.519 3.637 0.980 1.00 92.00 96 LYS A C 1
ATOM 780 O O . LYS A 1 96 ? -24.308 2.702 1.007 1.00 92.00 96 LYS A O 1
ATOM 785 N N . ALA A 1 97 ? -22.206 3.460 0.838 1.00 92.31 97 ALA A N 1
ATOM 786 C CA . ALA A 1 97 ? -21.572 2.145 0.775 1.00 92.31 97 ALA A CA 1
ATOM 787 C C . ALA A 1 97 ? -21.497 1.415 2.133 1.00 92.31 97 ALA A C 1
ATOM 789 O O . ALA A 1 97 ? -21.030 0.280 2.184 1.00 92.31 97 ALA A O 1
ATOM 790 N N . GLY A 1 98 ? -21.918 2.046 3.235 1.00 91.19 98 GLY A N 1
ATOM 791 C CA . GLY A 1 98 ? -21.923 1.456 4.576 1.00 91.19 98 GLY A CA 1
ATOM 792 C C . GLY A 1 98 ? -20.551 1.397 5.255 1.00 91.19 98 GLY A C 1
ATOM 793 O O . GLY A 1 98 ? -20.401 0.754 6.294 1.00 91.19 98 GLY A O 1
ATOM 794 N N . LEU A 1 99 ? -19.536 2.060 4.694 1.00 91.00 99 LEU A N 1
ATOM 795 C CA . LEU A 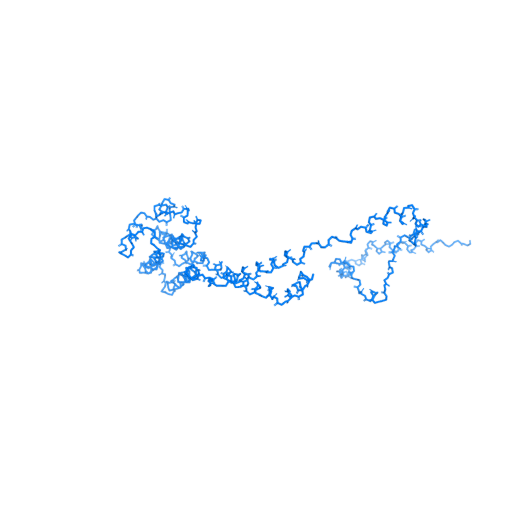1 99 ? -18.176 2.076 5.247 1.00 91.00 99 LEU A CA 1
ATOM 796 C C . LEU A 1 99 ? -18.015 3.109 6.374 1.00 91.00 99 LEU A C 1
ATOM 798 O O . LEU A 1 99 ? -17.177 2.946 7.262 1.00 91.00 99 LEU A O 1
ATOM 802 N N . MET A 1 100 ? -18.843 4.153 6.365 1.00 93.06 100 MET A N 1
ATOM 803 C CA . MET A 1 100 ? -18.847 5.247 7.338 1.00 93.06 100 MET A CA 1
ATOM 804 C C . MET A 1 100 ? -20.286 5.573 7.744 1.00 93.06 100 MET A C 1
ATOM 806 O O . MET A 1 100 ? -21.184 5.501 6.911 1.00 93.06 100 MET A O 1
ATOM 810 N N . LEU A 1 101 ? -20.517 5.938 9.004 1.00 93.06 101 LEU A N 1
ATOM 811 C CA . LEU A 1 101 ? -21.822 6.432 9.454 1.00 93.06 101 LEU A CA 1
ATOM 812 C C . LEU A 1 101 ? -21.946 7.942 9.210 1.00 93.06 101 LEU A C 1
ATOM 814 O O . LEU A 1 101 ? -20.951 8.665 9.180 1.00 93.06 101 LEU A O 1
ATOM 818 N N . GLU A 1 102 ? -23.176 8.450 9.120 1.00 92.00 102 GLU A N 1
ATOM 819 C CA . GLU A 1 102 ? -23.404 9.890 8.933 1.00 92.00 102 GLU A CA 1
ATOM 820 C C . GLU A 1 102 ? -22.876 10.717 10.122 1.00 92.00 102 GLU A C 1
ATOM 822 O O . GLU A 1 102 ? -22.268 11.768 9.937 1.00 92.00 102 GLU A O 1
ATOM 827 N N . SER A 1 103 ? -22.999 10.205 11.351 1.00 92.00 103 SER A N 1
ATOM 828 C CA . SER A 1 103 ? -22.432 10.846 12.548 1.00 92.00 103 SER A CA 1
ATOM 829 C C . SER A 1 103 ? -20.904 10.959 12.490 1.00 92.00 103 SER A C 1
ATOM 831 O O . SER A 1 103 ? -20.325 11.961 12.915 1.00 92.00 103 SER A O 1
ATOM 833 N N . GLU A 1 104 ? -20.240 9.954 11.924 1.00 92.94 104 GLU A N 1
ATOM 834 C CA . GLU A 1 104 ? -18.789 9.928 11.746 1.00 92.94 104 GLU A CA 1
ATOM 835 C C . GLU A 1 104 ? -18.347 10.869 10.635 1.00 92.94 104 GLU A C 1
ATOM 837 O O . GLU A 1 104 ? -17.335 11.547 10.793 1.00 92.94 104 GLU A O 1
ATOM 842 N N . LYS A 1 105 ? -19.129 10.976 9.555 1.00 89.69 105 LYS A N 1
ATOM 843 C CA . LYS A 1 105 ? -18.926 11.977 8.502 1.00 89.69 105 LYS A CA 1
ATOM 844 C C . LYS A 1 105 ? -19.008 13.393 9.069 1.00 89.69 105 LYS A C 1
ATOM 846 O O . LYS A 1 105 ? -18.110 14.195 8.817 1.00 89.69 105 LYS A O 1
ATOM 851 N N . CYS A 1 106 ? -20.032 13.694 9.871 1.00 88.88 106 CYS A N 1
ATOM 852 C CA . CYS A 1 106 ? -20.159 14.987 10.551 1.00 88.88 106 CYS A CA 1
ATOM 853 C C . CYS A 1 106 ? -18.947 15.267 11.450 1.00 88.88 106 CYS A C 1
ATOM 855 O O . CYS A 1 106 ? -18.363 16.349 11.388 1.00 88.88 106 CYS A O 1
ATOM 857 N N . LYS A 1 107 ? -18.503 14.272 12.229 1.00 89.50 107 LYS A N 1
ATOM 858 C CA . LYS A 1 107 ? -17.302 14.395 13.064 1.00 89.50 107 LYS A CA 1
ATOM 859 C C . LYS A 1 107 ? -16.035 14.615 12.234 1.00 89.50 107 LYS A C 1
ATOM 861 O O . LYS A 1 107 ? -15.224 15.465 12.589 1.00 89.50 107 LYS A O 1
ATOM 866 N N . LEU A 1 108 ? -15.878 13.906 11.118 1.00 87.31 108 LEU A N 1
ATOM 867 C CA . LEU A 1 108 ? -14.739 14.060 10.214 1.00 87.31 108 LEU A CA 1
ATOM 868 C C . LEU A 1 108 ? -14.693 15.459 9.585 1.00 87.31 108 LEU A C 1
ATOM 870 O O . LEU A 1 108 ? -13.614 16.023 9.428 1.00 87.31 108 LEU A O 1
ATOM 874 N N . ARG A 1 109 ? -15.856 16.027 9.244 1.00 83.25 109 ARG A N 1
ATOM 875 C CA . ARG A 1 109 ? -15.976 17.394 8.713 1.00 83.25 109 ARG A CA 1
ATOM 876 C C . ARG A 1 109 ? -15.770 18.476 9.771 1.00 83.25 109 ARG A C 1
ATOM 878 O O . ARG A 1 109 ? -15.391 19.582 9.421 1.00 83.25 109 ARG A O 1
ATOM 885 N N . SER A 1 110 ? -15.970 18.169 11.053 1.00 85.00 110 SER A N 1
ATOM 886 C CA . SER A 1 110 ? -15.760 19.147 12.131 1.00 85.00 110 SER A CA 1
ATOM 887 C C . SER A 1 110 ? -14.286 19.523 12.364 1.00 85.00 110 SER A C 1
ATOM 889 O O . SER A 1 110 ? -13.997 20.486 13.075 1.00 85.00 110 SER A O 1
ATOM 891 N N . TYR A 1 111 ? -13.336 18.779 11.787 1.00 83.56 111 TYR A N 1
ATOM 892 C CA . TYR A 1 111 ? -11.912 19.078 11.915 1.00 83.56 111 TYR A CA 1
ATOM 893 C C . TYR A 1 111 ? -11.523 20.305 11.075 1.00 83.56 111 TYR A C 1
ATOM 895 O O . TYR A 1 111 ? -11.455 20.237 9.852 1.00 83.56 111 TYR A O 1
ATOM 903 N N . LYS A 1 112 ? -11.208 21.412 11.764 1.00 59.28 112 LYS A N 1
ATOM 904 C CA . LYS A 1 112 ? -10.973 22.768 11.218 1.00 59.28 112 LYS A CA 1
ATOM 905 C C . LYS A 1 112 ? -9.893 22.902 10.134 1.00 59.28 112 LYS A C 1
ATOM 907 O O . LYS A 1 112 ? -9.821 23.944 9.502 1.00 59.28 112 LYS A O 1
ATOM 912 N N . HIS A 1 113 ? -9.044 21.897 9.941 1.00 61.12 113 HIS A N 1
ATOM 913 C CA . HIS A 1 113 ? -7.939 21.949 8.977 1.00 61.12 113 HIS A CA 1
ATOM 914 C C . HIS A 1 113 ? -8.325 21.533 7.552 1.00 61.12 113 HIS A C 1
ATOM 916 O O . HIS A 1 113 ? -7.460 21.538 6.684 1.00 61.12 113 HIS A O 1
ATOM 922 N N . PHE A 1 114 ? -9.585 21.161 7.304 1.00 59.59 114 PHE A N 1
ATOM 923 C CA . PHE A 1 114 ? -10.009 20.672 5.996 1.00 59.59 114 PHE A CA 1
ATOM 924 C C . PHE A 1 114 ? -11.340 21.302 5.570 1.00 59.59 114 PHE A C 1
ATOM 926 O O . PHE A 1 114 ? -12.404 20.911 6.057 1.00 59.59 114 PHE A O 1
ATOM 933 N N . GLU A 1 115 ? -11.283 22.265 4.653 1.00 56.31 115 GLU A N 1
ATOM 934 C CA . GLU A 1 115 ? -12.452 23.015 4.179 1.00 56.31 115 GLU A CA 1
ATOM 935 C C . GLU A 1 115 ? -13.217 22.249 3.092 1.00 56.31 115 GLU A C 1
ATOM 937 O O . GLU A 1 115 ? -14.448 22.248 3.092 1.00 56.31 115 GLU A O 1
ATOM 942 N N . ASN A 1 116 ? -12.516 21.514 2.219 1.00 62.38 116 ASN A N 1
ATOM 943 C CA . ASN A 1 116 ? -13.114 20.832 1.072 1.00 62.38 116 ASN A CA 1
ATOM 944 C C . ASN A 1 116 ? -13.008 19.310 1.173 1.00 62.38 116 ASN A C 1
ATOM 946 O O . ASN A 1 116 ? -11.984 18.758 1.572 1.00 62.38 116 ASN A O 1
ATOM 950 N N . ASP A 1 117 ? -14.043 18.592 0.726 1.00 59.88 117 ASP A N 1
ATOM 951 C CA . ASP A 1 117 ? -14.065 17.116 0.695 1.00 59.88 117 ASP A CA 1
ATOM 952 C C . ASP A 1 117 ? -12.966 16.495 -0.203 1.00 59.88 117 ASP A C 1
ATOM 954 O O . ASP A 1 117 ? -12.714 15.286 -0.132 1.00 59.88 117 ASP A O 1
ATOM 958 N N . ALA A 1 118 ? -12.327 17.326 -1.034 1.00 59.59 118 ALA A N 1
ATOM 959 C CA . ALA A 1 118 ? -11.194 17.001 -1.895 1.00 59.59 118 ALA A CA 1
ATOM 960 C C . ALA A 1 118 ? -9.827 17.113 -1.192 1.00 59.59 118 ALA A C 1
ATOM 962 O O . ALA A 1 118 ? -8.827 16.682 -1.763 1.00 59.59 118 ALA A O 1
ATOM 963 N N . ASP A 1 119 ? -9.775 17.666 0.023 1.00 63.97 119 ASP A N 1
ATOM 964 C CA . ASP A 1 119 ? -8.523 17.842 0.754 1.00 63.97 119 ASP A CA 1
ATOM 965 C C . ASP A 1 119 ? -7.977 16.487 1.225 1.00 63.97 119 ASP A C 1
ATOM 967 O O . ASP A 1 119 ? -8.645 15.724 1.935 1.00 63.97 119 ASP A O 1
ATOM 971 N N . TYR A 1 120 ? -6.743 16.208 0.812 1.00 67.62 120 TYR A N 1
ATOM 972 C CA . TYR A 1 120 ? -6.006 14.983 1.106 1.00 67.62 120 TYR A CA 1
ATOM 973 C C . TYR A 1 120 ? -5.658 14.853 2.591 1.00 67.62 120 TYR A C 1
ATOM 975 O O . TYR A 1 120 ? -5.542 15.839 3.316 1.00 67.62 120 TYR A O 1
ATOM 983 N N . GLY A 1 121 ? -5.416 13.619 3.044 1.00 69.75 121 GLY A N 1
ATOM 984 C CA . GLY A 1 121 ? -4.798 13.391 4.354 1.00 69.75 121 GLY A CA 1
ATOM 985 C C . GLY A 1 121 ? -5.766 13.380 5.538 1.00 69.75 121 GLY A C 1
ATOM 986 O O . GLY A 1 121 ? -5.347 13.612 6.666 1.00 69.75 121 GLY A O 1
ATOM 987 N N . ARG A 1 122 ? -7.054 13.066 5.330 1.00 81.62 122 ARG A N 1
ATOM 988 C CA . ARG A 1 122 ? -8.013 12.785 6.430 1.00 81.62 122 ARG A CA 1
ATOM 989 C C . ARG A 1 122 ? -8.010 11.320 6.899 1.00 81.62 122 ARG A C 1
ATOM 991 O O . ARG A 1 122 ? -8.749 10.948 7.810 1.00 81.62 122 ARG A O 1
ATOM 998 N N . ASN A 1 123 ? -7.180 10.481 6.286 1.00 84.88 123 ASN A N 1
ATOM 999 C CA . ASN A 1 123 ? -7.002 9.057 6.592 1.00 84.88 123 ASN A CA 1
ATOM 1000 C C . ASN A 1 123 ? -6.519 8.772 8.029 1.00 84.88 123 ASN A C 1
ATOM 1002 O O . ASN A 1 123 ? -6.821 7.713 8.574 1.00 84.88 123 ASN A O 1
ATOM 1006 N N . TRP A 1 124 ? -5.815 9.704 8.680 1.00 88.81 124 TRP A N 1
ATOM 1007 C CA . TRP A 1 124 ? -5.347 9.519 10.060 1.00 88.81 124 TRP A CA 1
ATOM 1008 C C . TRP A 1 124 ? -6.491 9.454 11.082 1.00 88.81 124 TRP A C 1
ATOM 1010 O O . TRP A 1 124 ? -6.336 8.824 12.131 1.00 88.81 124 TRP A O 1
ATOM 1020 N N . ALA A 1 125 ? -7.634 10.094 10.805 1.00 91.50 125 ALA A N 1
ATOM 1021 C CA . ALA A 1 125 ? -8.710 10.242 11.780 1.00 91.50 125 ALA A CA 1
ATOM 1022 C C . ALA A 1 125 ? -9.370 8.898 12.148 1.00 91.50 125 ALA A C 1
ATOM 1024 O O . ALA A 1 125 ? -9.428 8.602 13.344 1.00 91.50 125 ALA A O 1
ATOM 1025 N N . PRO A 1 126 ? -9.778 8.034 11.193 1.00 93.62 126 PRO A N 1
ATOM 1026 C CA . PRO A 1 126 ? -10.277 6.698 11.519 1.00 93.62 126 PRO A CA 1
ATOM 1027 C C . PRO A 1 126 ? -9.265 5.836 12.284 1.00 93.62 126 PRO A C 1
ATOM 1029 O O . PRO A 1 126 ? -9.642 5.166 13.243 1.00 93.62 126 PRO A O 1
ATOM 1032 N N . ILE A 1 127 ? -7.973 5.901 11.939 1.00 93.94 127 ILE A N 1
ATOM 1033 C CA . ILE A 1 127 ? -6.923 5.178 12.680 1.00 93.94 127 ILE A CA 1
ATOM 1034 C C . ILE A 1 127 ? -6.862 5.666 14.132 1.00 93.94 127 ILE A C 1
ATOM 1036 O O . ILE A 1 127 ? -6.827 4.862 15.062 1.00 93.94 127 ILE A O 1
ATOM 1040 N N . ASN A 1 128 ? -6.904 6.982 14.349 1.00 94.44 128 ASN A N 1
ATOM 1041 C CA . ASN A 1 128 ? -6.915 7.554 15.691 1.00 94.44 128 ASN A CA 1
ATOM 1042 C C . ASN A 1 128 ? -8.182 7.169 16.479 1.00 94.44 128 ASN A C 1
ATOM 1044 O O . ASN A 1 128 ? -8.114 6.885 17.674 1.00 94.44 128 ASN A O 1
ATOM 1048 N N . TRP A 1 129 ? -9.343 7.102 15.820 1.00 95.75 129 TRP A N 1
ATOM 1049 C CA . TRP A 1 129 ? -10.575 6.616 16.445 1.00 95.75 129 TRP A CA 1
ATOM 1050 C C . TRP A 1 129 ? -10.491 5.134 16.820 1.00 95.75 129 TRP A C 1
ATOM 1052 O O . TRP A 1 129 ? -11.002 4.758 17.875 1.00 95.75 129 TRP A O 1
ATOM 1062 N N . ALA A 1 130 ? -9.820 4.307 16.012 1.00 95.88 130 ALA A N 1
ATOM 1063 C CA . ALA A 1 130 ? -9.553 2.909 16.339 1.00 95.88 130 ALA A CA 1
ATOM 1064 C C . ALA A 1 130 ? -8.672 2.790 17.594 1.00 95.88 130 ALA A C 1
ATOM 1066 O O . ALA A 1 130 ? -9.053 2.083 18.527 1.00 95.88 130 ALA A O 1
ATOM 1067 N N . PHE A 1 131 ? -7.572 3.548 17.679 1.00 95.50 131 PHE A N 1
ATOM 1068 C CA . PHE A 1 131 ? -6.738 3.612 18.889 1.00 95.50 131 PHE A CA 1
ATOM 1069 C C . PHE A 1 131 ? -7.542 4.027 20.125 1.00 95.50 131 PHE A C 1
ATOM 1071 O O . PHE A 1 131 ? -7.510 3.343 21.148 1.00 95.50 131 PHE A O 1
ATOM 1078 N N . ALA A 1 132 ? -8.316 5.111 20.027 1.00 95.75 132 ALA A N 1
ATOM 1079 C CA . ALA A 1 132 ? -9.148 5.581 21.131 1.00 95.75 132 ALA A CA 1
ATOM 1080 C C . ALA A 1 132 ? -10.163 4.516 21.582 1.00 95.75 132 ALA A C 1
ATOM 1082 O O . ALA A 1 132 ? -10.417 4.362 22.778 1.00 95.75 132 ALA A O 1
ATOM 1083 N N . LEU A 1 133 ? -10.724 3.751 20.640 1.00 95.12 133 LEU A N 1
ATOM 1084 C CA . LEU A 1 133 ? -11.679 2.691 20.941 1.00 95.12 133 LEU A CA 1
ATOM 1085 C C . LEU A 1 133 ? -11.017 1.483 21.620 1.00 95.12 133 LEU A C 1
ATOM 1087 O O . LEU A 1 133 ? -11.616 0.914 22.530 1.00 95.12 133 LEU A O 1
ATOM 1091 N N . VAL A 1 134 ? -9.778 1.134 21.260 1.00 95.38 134 VAL A N 1
ATOM 1092 C CA . VAL A 1 134 ? -8.991 0.096 21.954 1.00 95.38 134 VAL A CA 1
ATOM 1093 C C . VAL A 1 134 ? -8.734 0.491 23.408 1.00 95.38 134 VAL A C 1
ATOM 1095 O O . VAL A 1 134 ? -9.038 -0.281 24.319 1.00 95.38 134 VAL A O 1
ATOM 1098 N N . ILE A 1 135 ? -8.267 1.720 23.648 1.00 94.81 135 ILE A N 1
ATOM 1099 C CA . ILE A 1 135 ? -8.027 2.227 25.009 1.00 94.81 135 ILE A CA 1
ATOM 1100 C C . ILE A 1 135 ? -9.328 2.259 25.819 1.00 94.81 135 ILE A C 1
ATOM 1102 O O . ILE A 1 135 ? -9.364 1.811 26.965 1.00 94.81 135 ILE A O 1
ATOM 1106 N N . LYS A 1 136 ? -10.433 2.701 25.210 1.00 94.56 136 LYS A N 1
ATOM 1107 C CA . LYS A 1 136 ? -11.751 2.704 25.857 1.00 94.56 136 LYS A CA 1
ATOM 1108 C C . LYS A 1 136 ? -12.245 1.291 26.184 1.00 94.56 136 LYS A C 1
ATOM 1110 O O . LYS A 1 136 ? -12.822 1.078 27.247 1.00 94.56 136 LYS A O 1
ATOM 1115 N N . SER A 1 137 ? -11.992 0.320 25.307 1.00 93.00 137 SER A N 1
ATOM 1116 C CA . SER A 1 137 ? -12.327 -1.094 25.537 1.00 93.00 137 SER A CA 1
ATOM 1117 C C . SER A 1 137 ? -11.539 -1.667 26.718 1.00 93.00 137 SER A C 1
ATOM 1119 O O . SER A 1 137 ? -12.083 -2.429 27.519 1.00 93.00 137 SER A O 1
ATOM 1121 N N . ARG A 1 138 ? -10.278 -1.248 26.883 1.00 93.75 138 ARG A N 1
ATOM 1122 C CA . ARG A 1 138 ? -9.457 -1.606 28.044 1.00 93.75 138 ARG A CA 1
ATOM 1123 C C . ARG A 1 138 ? -9.970 -0.979 29.341 1.00 93.75 138 ARG A C 1
ATOM 1125 O O . ARG A 1 138 ? -10.097 -1.696 30.330 1.00 93.75 138 ARG A O 1
ATOM 1132 N N . GLN A 1 139 ? -10.313 0.311 29.326 1.00 92.81 139 GLN A N 1
ATOM 1133 C CA . GLN A 1 139 ? -10.890 1.018 30.482 1.00 92.81 139 GLN A CA 1
ATOM 1134 C C . GLN A 1 139 ? -12.223 0.409 30.937 1.00 92.81 139 GLN A C 1
ATOM 1136 O O . GLN A 1 139 ? -12.509 0.363 32.126 1.00 92.81 139 GLN A O 1
ATOM 1141 N N . ARG A 1 140 ? -13.022 -0.103 29.994 1.00 91.31 140 ARG A N 1
ATOM 1142 C CA . ARG A 1 140 ? -14.280 -0.818 30.264 1.00 91.31 140 ARG A CA 1
ATOM 1143 C C . ARG A 1 140 ? -14.087 -2.270 30.716 1.00 91.31 140 ARG A C 1
ATOM 1145 O O . ARG A 1 140 ? -15.069 -2.984 30.876 1.00 91.31 140 ARG A O 1
ATOM 1152 N N . GLY A 1 141 ? -12.846 -2.734 30.870 1.00 91.31 141 GLY A N 1
ATOM 1153 C CA . GLY A 1 141 ? -12.541 -4.101 31.300 1.00 91.31 141 GLY A CA 1
ATOM 1154 C C . GLY A 1 141 ? -12.839 -5.187 30.260 1.00 91.31 141 GLY A C 1
ATOM 1155 O O . GLY A 1 141 ? -12.765 -6.366 30.588 1.00 91.31 141 GLY A O 1
ATOM 1156 N N . LYS A 1 142 ? -13.145 -4.830 29.001 1.00 91.44 142 LYS A N 1
ATOM 1157 C CA . LYS A 1 142 ? -13.390 -5.805 27.916 1.00 91.44 142 LYS A CA 1
ATOM 1158 C C . LYS A 1 142 ? -12.104 -6.485 27.435 1.00 91.44 142 LYS A C 1
ATOM 1160 O O . LYS A 1 142 ? -12.137 -7.588 26.891 1.00 91.44 142 LYS A O 1
ATOM 1165 N N . ILE A 1 143 ? -10.968 -5.811 27.623 1.00 92.88 143 ILE A N 1
ATOM 1166 C CA . ILE A 1 143 ? -9.628 -6.347 27.370 1.00 92.88 143 ILE A CA 1
ATOM 1167 C C . ILE A 1 143 ? -9.017 -6.759 28.708 1.00 92.88 143 ILE A C 1
ATOM 1169 O O . ILE A 1 143 ? -8.907 -5.936 29.616 1.00 92.88 143 ILE A O 1
ATOM 1173 N N . VAL A 1 144 ? -8.598 -8.024 28.799 1.00 89.69 144 VAL A N 1
ATOM 1174 C CA . VAL A 1 144 ? -8.180 -8.669 30.057 1.00 89.69 144 VAL A CA 1
ATOM 1175 C C . VAL A 1 144 ? -6.905 -8.060 30.646 1.00 89.69 144 VAL A C 1
ATOM 1177 O O . VAL A 1 144 ? -6.829 -7.859 31.852 1.00 89.69 144 VAL A O 1
ATOM 1180 N N . ALA A 1 145 ? -5.905 -7.753 29.814 1.00 92.06 145 ALA A N 1
ATOM 1181 C CA . ALA A 1 145 ? -4.619 -7.231 30.276 1.00 92.06 145 ALA A CA 1
ATOM 1182 C C . ALA A 1 145 ? -4.085 -6.117 29.370 1.00 92.06 145 ALA A C 1
ATOM 1184 O O . ALA A 1 145 ? -4.332 -6.110 28.162 1.00 92.06 145 ALA A O 1
ATOM 1185 N N . ASP A 1 146 ? -3.286 -5.219 29.949 1.00 93.12 146 ASP A N 1
ATOM 1186 C CA . ASP A 1 146 ? -2.669 -4.091 29.237 1.00 93.12 146 ASP A CA 1
ATOM 1187 C C . ASP A 1 146 ? -1.727 -4.540 28.119 1.00 93.12 146 ASP A C 1
ATOM 1189 O O . ASP A 1 146 ? -1.672 -3.904 27.071 1.00 93.12 146 ASP A O 1
ATOM 1193 N N . ILE A 1 147 ? -1.062 -5.687 28.289 1.00 94.31 147 ILE A N 1
ATOM 1194 C CA . ILE A 1 147 ? -0.189 -6.282 27.268 1.00 94.31 147 ILE A CA 1
ATOM 1195 C C . ILE A 1 147 ? -0.970 -6.553 25.976 1.00 94.31 147 ILE A C 1
ATOM 1197 O O . ILE A 1 147 ? -0.477 -6.272 24.885 1.00 94.31 147 ILE A O 1
ATOM 1201 N N . TRP A 1 148 ? -2.205 -7.055 26.080 1.00 93.94 148 TRP A N 1
ATOM 1202 C CA . TRP A 1 148 ? -3.045 -7.336 24.914 1.00 93.94 148 TRP A CA 1
ATOM 1203 C C . TRP A 1 148 ? -3.534 -6.059 24.231 1.00 93.94 148 TRP A C 1
ATOM 1205 O O . TRP A 1 148 ? -3.585 -6.005 23.004 1.00 93.94 148 TRP A O 1
ATOM 1215 N N . ALA A 1 149 ? -3.842 -5.018 25.010 1.00 93.94 149 ALA A N 1
ATOM 1216 C CA . ALA A 1 149 ? -4.170 -3.704 24.463 1.00 93.94 149 ALA A CA 1
ATOM 1217 C C . ALA A 1 149 ? -2.959 -3.079 23.746 1.00 93.94 149 ALA A C 1
ATOM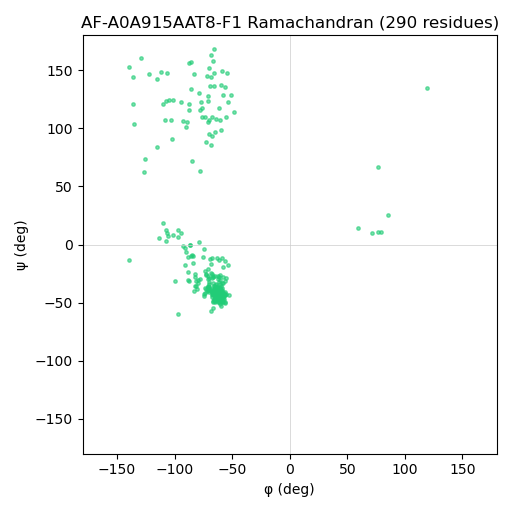 1219 O O . ALA A 1 149 ? -3.110 -2.554 22.646 1.00 93.94 149 ALA A O 1
ATOM 1220 N N . GLY A 1 150 ? -1.758 -3.195 24.324 1.00 95.19 150 GLY A N 1
ATOM 1221 C CA . GLY A 1 150 ? -0.501 -2.756 23.711 1.00 95.19 150 GLY A CA 1
ATOM 1222 C C . GLY A 1 150 ? -0.212 -3.480 22.397 1.00 95.19 150 GLY A C 1
ATOM 1223 O O . GLY A 1 150 ? -0.026 -2.829 21.374 1.00 95.19 150 GLY A O 1
ATOM 1224 N N . LYS A 1 151 ? -0.301 -4.817 22.391 1.00 95.25 151 LYS A N 1
ATOM 1225 C CA . LYS A 1 151 ? -0.143 -5.640 21.180 1.00 95.25 151 LYS A CA 1
ATOM 1226 C C . LYS A 1 151 ? -1.110 -5.232 20.070 1.00 95.25 151 LYS A C 1
ATOM 1228 O O . LYS A 1 151 ? -0.706 -5.115 18.920 1.00 95.25 151 LYS A O 1
ATOM 1233 N N . LEU A 1 152 ? -2.376 -4.988 20.411 1.00 94.88 152 LEU A N 1
ATOM 1234 C CA . LEU A 1 152 ? -3.371 -4.542 19.439 1.00 94.88 152 LEU A CA 1
ATOM 1235 C C . LEU A 1 152 ? -3.050 -3.147 18.883 1.00 94.88 152 LEU A C 1
ATOM 1237 O O . LEU A 1 152 ? -3.182 -2.912 17.685 1.00 94.88 152 LEU A O 1
ATOM 1241 N N . CYS A 1 153 ? -2.583 -2.230 19.728 1.00 95.50 153 CYS A N 1
ATOM 1242 C CA . CYS A 1 153 ? -2.109 -0.922 19.288 1.00 95.50 153 CYS A CA 1
ATOM 1243 C C . CYS A 1 153 ? -0.889 -1.019 18.351 1.00 95.50 153 CYS A C 1
ATOM 1245 O O . CYS A 1 153 ? -0.814 -0.278 17.369 1.00 95.50 153 CYS A O 1
ATOM 1247 N N . ASP A 1 154 ? 0.056 -1.915 18.628 1.00 95.38 154 ASP A N 1
ATOM 1248 C CA . ASP A 1 154 ? 1.242 -2.106 17.788 1.00 95.38 154 ASP A CA 1
ATOM 1249 C C . ASP A 1 154 ? 0.884 -2.673 16.414 1.00 95.38 154 ASP A C 1
ATOM 1251 O O . ASP A 1 154 ? 1.392 -2.200 15.397 1.00 95.38 154 ASP A O 1
ATOM 1255 N N . GLU A 1 155 ? -0.057 -3.610 16.365 1.00 93.88 155 GLU A N 1
ATOM 1256 C CA . GLU A 1 155 ? -0.574 -4.151 15.113 1.00 93.88 155 GLU A CA 1
ATOM 1257 C C . GLU A 1 155 ? -1.306 -3.068 14.291 1.00 93.88 155 GLU A C 1
ATOM 1259 O O . GLU A 1 155 ? -1.009 -2.874 13.106 1.00 93.88 155 GLU A O 1
ATOM 1264 N N . ILE A 1 156 ?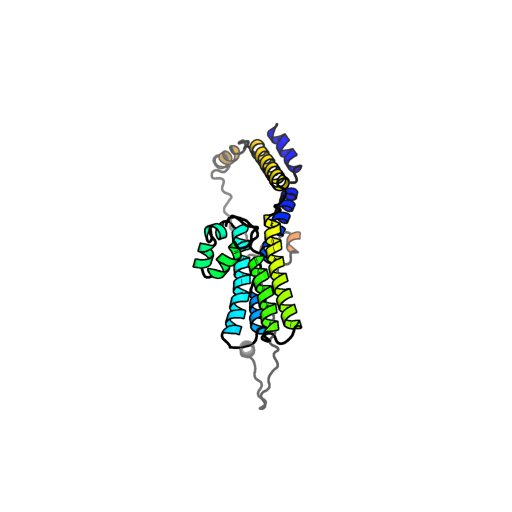 -2.141 -2.233 14.923 1.00 95.12 156 ILE A N 1
ATOM 1265 C CA . ILE A 1 156 ? -2.771 -1.084 14.244 1.00 95.12 156 ILE A CA 1
ATOM 1266 C C . ILE A 1 156 ? -1.707 -0.103 13.723 1.00 95.12 156 ILE A C 1
ATOM 1268 O O . ILE A 1 156 ? -1.842 0.457 12.630 1.00 95.12 156 ILE A O 1
ATOM 1272 N N . ARG A 1 157 ? -0.619 0.106 14.477 1.00 94.62 157 ARG A N 1
ATOM 1273 C CA . ARG A 1 157 ? 0.506 0.953 14.053 1.00 94.62 157 ARG A CA 1
ATOM 1274 C C . ARG A 1 157 ? 1.239 0.356 12.851 1.00 94.62 157 ARG A C 1
ATOM 1276 O O . ARG A 1 157 ? 1.571 1.106 11.935 1.00 94.62 157 ARG A O 1
ATOM 1283 N N . LYS A 1 158 ? 1.465 -0.959 12.820 1.00 94.25 158 LYS A N 1
ATOM 1284 C CA . LYS A 1 158 ? 2.056 -1.667 11.674 1.00 94.25 158 LYS A CA 1
ATOM 1285 C C . LYS A 1 158 ? 1.209 -1.460 10.417 1.00 94.25 158 LYS A C 1
ATOM 1287 O O . LYS A 1 158 ? 1.738 -1.020 9.400 1.00 94.25 158 LYS A O 1
ATOM 1292 N N . PHE A 1 159 ? -0.107 -1.652 10.518 1.00 94.88 159 PHE A N 1
ATOM 1293 C CA . PHE A 1 159 ? -1.049 -1.370 9.432 1.00 94.88 159 PHE A CA 1
ATOM 1294 C C . PHE A 1 159 ? -0.977 0.091 8.951 1.00 94.88 159 PHE A C 1
ATOM 1296 O O . PHE A 1 159 ? -0.855 0.347 7.752 1.00 94.88 159 PHE A O 1
ATOM 1303 N N . LYS A 1 160 ? -0.974 1.061 9.879 1.00 93.62 160 LYS A N 1
ATOM 1304 C CA . LYS A 1 160 ? -0.804 2.489 9.555 1.00 93.62 160 LYS A CA 1
ATOM 1305 C C . LYS A 1 160 ? 0.501 2.744 8.791 1.00 93.62 160 LYS A C 1
ATOM 1307 O O . LYS A 1 160 ? 0.502 3.509 7.831 1.00 93.62 160 LYS A O 1
ATOM 1312 N N . ASN A 1 161 ? 1.603 2.124 9.208 1.00 93.69 161 ASN A N 1
ATOM 1313 C CA . ASN A 1 161 ? 2.905 2.305 8.570 1.00 93.69 161 ASN A CA 1
ATOM 1314 C C . ASN A 1 161 ? 2.924 1.756 7.136 1.00 93.69 161 ASN A C 1
ATOM 1316 O O . ASN A 1 161 ? 3.459 2.426 6.257 1.00 93.69 161 ASN A O 1
ATOM 1320 N N . CYS A 1 162 ? 2.285 0.610 6.878 1.00 94.06 162 CYS A N 1
ATOM 1321 C CA . CYS A 1 162 ? 2.110 0.095 5.517 1.00 94.06 162 CYS A CA 1
ATOM 1322 C C . CYS A 1 162 ? 1.364 1.105 4.632 1.00 94.06 162 CYS A C 1
ATOM 1324 O O . CYS A 1 162 ? 1.861 1.489 3.576 1.00 94.06 162 CYS A O 1
ATOM 1326 N N . LEU A 1 163 ? 0.229 1.633 5.106 1.00 92.88 163 LEU A N 1
ATOM 1327 C CA . LEU A 1 163 ? -0.515 2.662 4.370 1.00 92.88 163 LEU A CA 1
ATOM 1328 C C . LEU A 1 163 ? 0.301 3.949 4.157 1.00 92.88 163 LEU A C 1
ATOM 1330 O O . LEU A 1 163 ? 0.223 4.560 3.094 1.00 92.88 163 LEU A O 1
ATOM 1334 N N . GLN A 1 164 ? 1.111 4.349 5.141 1.00 92.06 164 GLN A N 1
ATOM 1335 C CA . GLN A 1 164 ? 1.974 5.524 5.029 1.00 92.06 164 GLN A CA 1
ATOM 1336 C C . GLN A 1 164 ? 3.053 5.347 3.954 1.00 92.06 164 GLN A C 1
ATOM 1338 O O . GLN A 1 164 ? 3.356 6.302 3.243 1.00 92.06 164 GLN A O 1
ATOM 1343 N N . ILE A 1 165 ? 3.621 4.145 3.805 1.00 92.50 165 ILE A N 1
ATOM 1344 C CA . ILE A 1 165 ? 4.591 3.846 2.741 1.00 92.50 165 ILE A CA 1
ATOM 1345 C C . ILE A 1 165 ? 3.954 4.068 1.363 1.00 92.50 165 ILE A C 1
ATOM 1347 O O . ILE A 1 165 ? 4.575 4.686 0.500 1.00 92.50 165 ILE A O 1
ATOM 1351 N N . LEU A 1 166 ? 2.697 3.653 1.173 1.00 92.69 166 LEU A N 1
ATOM 1352 C CA . LEU A 1 166 ? 1.958 3.909 -0.069 1.00 92.69 166 LEU A CA 1
ATOM 1353 C C . LEU A 1 166 ? 1.773 5.406 -0.324 1.00 92.69 166 LEU A C 1
ATOM 1355 O O . LEU A 1 166 ? 2.044 5.866 -1.429 1.00 92.69 166 LEU A O 1
ATOM 1359 N N . CYS A 1 167 ? 1.379 6.174 0.695 1.00 90.94 167 CYS A N 1
ATOM 1360 C CA . CYS A 1 167 ? 1.278 7.630 0.576 1.00 90.94 167 CYS A CA 1
ATOM 1361 C C . CYS A 1 167 ? 2.629 8.276 0.235 1.00 90.94 167 CYS A C 1
ATOM 1363 O O . CYS A 1 167 ? 2.681 9.190 -0.581 1.00 90.94 167 CYS A O 1
ATOM 1365 N N . ASN A 1 168 ? 3.731 7.790 0.808 1.00 91.31 168 ASN A N 1
ATOM 1366 C CA . ASN A 1 168 ? 5.068 8.296 0.497 1.00 91.31 168 ASN A CA 1
ATOM 1367 C C . ASN A 1 168 ? 5.467 7.989 -0.957 1.00 91.31 168 ASN A C 1
ATOM 1369 O O . ASN A 1 168 ? 6.120 8.809 -1.603 1.00 91.31 168 ASN A O 1
ATOM 1373 N N . TYR A 1 169 ? 5.063 6.830 -1.488 1.00 91.38 169 TYR A N 1
ATOM 1374 C CA . TYR A 1 169 ? 5.268 6.498 -2.895 1.00 91.38 169 TYR A CA 1
ATOM 1375 C C . TYR A 1 169 ? 4.355 7.283 -3.849 1.00 91.38 169 TYR A C 1
ATOM 1377 O O . TYR A 1 169 ? 4.718 7.495 -5.003 1.00 91.38 169 TYR A O 1
ATOM 1385 N N . ASP A 1 170 ? 3.190 7.734 -3.416 1.00 89.75 170 ASP A N 1
ATOM 1386 C CA . ASP A 1 170 ? 2.395 8.659 -4.225 1.00 89.75 170 ASP A CA 1
ATOM 1387 C C . ASP A 1 170 ? 3.007 10.071 -4.202 1.00 89.75 170 ASP A C 1
ATOM 1389 O O . ASP A 1 170 ? 3.190 10.703 -5.240 1.00 89.75 170 ASP A O 1
ATOM 1393 N N . TRP A 1 171 ? 3.443 10.521 -3.021 1.00 89.44 171 TRP A N 1
ATOM 1394 C CA . TRP A 1 171 ? 4.010 11.853 -2.824 1.00 89.44 171 TRP A CA 1
ATOM 1395 C C . TRP A 1 171 ? 5.350 12.067 -3.540 1.00 89.44 171 TRP A C 1
ATOM 1397 O O . TRP A 1 171 ? 5.580 13.131 -4.115 1.00 89.44 171 TRP A O 1
ATOM 1407 N N . VAL A 1 172 ? 6.242 11.072 -3.512 1.00 90.88 172 VAL A N 1
ATOM 1408 C CA . VAL A 1 172 ? 7.593 11.184 -4.084 1.00 90.88 172 VAL A CA 1
ATOM 1409 C C . VAL A 1 172 ? 7.750 10.209 -5.248 1.00 90.88 172 VAL A C 1
ATOM 1411 O O . VAL A 1 172 ? 8.264 9.104 -5.040 1.00 90.88 172 VAL A O 1
ATOM 1414 N N . PRO A 1 173 ? 7.319 10.564 -6.474 1.00 89.75 173 PRO A N 1
ATOM 1415 C CA . PRO A 1 173 ? 7.506 9.719 -7.650 1.00 89.75 173 PRO A CA 1
ATOM 1416 C C . PRO A 1 173 ? 8.992 9.568 -8.008 1.00 89.75 173 PRO A C 1
ATOM 1418 O O . PRO A 1 173 ? 9.862 10.275 -7.499 1.00 89.75 173 PRO A O 1
ATOM 1421 N N . ILE A 1 174 ? 9.295 8.627 -8.907 1.00 90.12 174 ILE A N 1
ATOM 1422 C CA . ILE A 1 174 ? 10.645 8.488 -9.476 1.00 90.12 174 ILE A CA 1
ATOM 1423 C C . ILE A 1 174 ? 11.041 9.836 -10.109 1.00 90.12 174 ILE A C 1
ATOM 1425 O O . ILE A 1 174 ? 10.206 10.418 -10.809 1.00 90.12 174 ILE A O 1
ATOM 1429 N N . PRO A 1 175 ? 12.276 10.341 -9.891 1.00 92.00 175 PRO A N 1
ATOM 1430 C CA . PRO A 1 175 ? 12.702 11.622 -10.440 1.00 92.00 175 PRO A CA 1
ATOM 1431 C C . PRO A 1 175 ? 12.425 11.703 -11.936 1.00 92.00 175 PRO A C 1
ATOM 1433 O O . PRO A 1 175 ? 12.827 10.819 -12.690 1.00 92.00 175 PRO A O 1
ATOM 1436 N N . LEU A 1 176 ? 11.763 12.776 -12.366 1.00 89.94 176 LEU A N 1
ATOM 1437 C CA . LEU A 1 176 ? 11.259 12.916 -13.733 1.00 89.94 176 LEU A CA 1
ATOM 1438 C C . LEU A 1 176 ? 12.359 12.765 -14.802 1.00 89.94 176 LEU A C 1
ATOM 1440 O O . LEU A 1 176 ? 12.108 12.219 -15.875 1.00 89.94 176 LEU A O 1
ATOM 1444 N N . ALA A 1 177 ? 13.589 13.164 -14.474 1.00 90.56 177 ALA A N 1
ATOM 1445 C CA . ALA A 1 177 ? 14.752 13.021 -15.344 1.00 90.56 177 ALA A CA 1
ATOM 1446 C C . ALA A 1 177 ? 15.078 11.558 -15.710 1.00 90.56 177 ALA A C 1
ATOM 1448 O O . ALA A 1 177 ? 15.577 11.307 -16.803 1.00 90.56 177 ALA A O 1
ATOM 1449 N N . TYR A 1 178 ? 14.785 10.583 -14.837 1.00 89.88 178 TYR A N 1
ATOM 1450 C CA . TYR A 1 178 ? 15.114 9.170 -15.071 1.00 89.88 178 TYR A CA 1
ATOM 1451 C C . TYR A 1 178 ? 14.285 8.574 -16.223 1.00 89.88 178 TYR A C 1
ATOM 1453 O O . TYR A 1 178 ? 14.886 8.141 -17.207 1.00 89.88 178 TYR A O 1
ATOM 1461 N N . PRO A 1 179 ? 12.932 8.588 -16.182 1.00 92.19 179 PRO A N 1
ATOM 1462 C CA . PRO A 1 179 ? 12.122 8.163 -17.321 1.00 92.19 179 PRO A CA 1
ATOM 1463 C C . PRO A 1 179 ? 12.437 8.944 -18.600 1.00 92.19 179 PRO A C 1
ATOM 1465 O O . PRO A 1 179 ? 12.529 8.346 -19.667 1.00 92.19 179 PRO A O 1
ATOM 1468 N N . GLN A 1 180 ? 12.641 10.263 -18.504 1.00 92.38 180 GLN A N 1
ATOM 1469 C CA . GLN A 1 180 ? 12.970 11.103 -19.661 1.00 92.38 180 GLN A CA 1
ATOM 1470 C C . GLN A 1 180 ? 14.264 10.657 -20.348 1.00 92.38 180 GLN A C 1
ATOM 1472 O O . GLN A 1 180 ? 14.287 10.498 -21.567 1.00 92.38 180 GLN A O 1
ATOM 1477 N N . PHE A 1 181 ? 15.321 10.412 -19.570 1.00 92.38 181 PHE A N 1
ATOM 1478 C CA . PHE A 1 181 ? 16.602 9.935 -20.080 1.00 92.38 181 PHE A CA 1
ATOM 1479 C C . PHE A 1 181 ? 16.473 8.570 -20.765 1.00 92.38 181 PHE A C 1
ATOM 1481 O O . PHE A 1 181 ? 16.983 8.380 -21.868 1.00 92.38 181 PHE A O 1
ATOM 1488 N N . VAL A 1 182 ? 15.747 7.634 -20.147 1.00 92.38 182 VAL A N 1
ATOM 1489 C CA . VAL A 1 182 ? 15.534 6.288 -20.700 1.00 92.38 182 VAL A CA 1
ATOM 1490 C C . VAL A 1 182 ? 14.742 6.355 -22.008 1.00 92.38 182 VAL A C 1
ATOM 1492 O O . VAL A 1 182 ? 15.152 5.750 -22.995 1.00 92.38 182 VAL A O 1
ATOM 1495 N N . ILE A 1 183 ? 13.652 7.129 -22.053 1.00 91.94 183 ILE A N 1
ATOM 1496 C CA . ILE A 1 183 ? 12.836 7.305 -23.266 1.00 91.94 183 ILE A CA 1
ATOM 1497 C C . ILE A 1 183 ? 13.670 7.932 -24.385 1.00 91.94 183 ILE A C 1
ATOM 1499 O O . ILE A 1 183 ? 13.638 7.447 -25.514 1.00 91.94 183 ILE A O 1
ATOM 1503 N N . LEU A 1 184 ? 14.453 8.968 -24.075 1.00 91.44 184 LEU A N 1
ATOM 1504 C CA . LEU A 1 184 ? 15.329 9.614 -25.048 1.00 91.44 184 LEU A CA 1
ATOM 1505 C C . LEU A 1 184 ? 16.370 8.637 -25.609 1.00 91.44 184 LEU A C 1
ATOM 1507 O O . LEU A 1 184 ? 16.558 8.588 -26.822 1.00 91.44 184 LEU A O 1
ATOM 1511 N N . ALA A 1 185 ? 17.013 7.837 -24.753 1.00 89.56 185 ALA A N 1
ATOM 1512 C CA . ALA A 1 185 ? 17.995 6.840 -25.174 1.00 89.56 185 ALA A CA 1
ATOM 1513 C C . ALA A 1 185 ? 17.372 5.776 -26.096 1.00 89.56 185 ALA A C 1
ATOM 1515 O O . ALA A 1 185 ? 17.941 5.449 -27.138 1.00 89.56 185 ALA A O 1
ATOM 1516 N N . VAL A 1 186 ? 16.177 5.285 -25.749 1.00 90.81 186 VAL A N 1
ATOM 1517 C CA . VAL A 1 186 ? 15.420 4.319 -26.558 1.00 90.81 186 VAL A CA 1
ATOM 1518 C C . VAL A 1 186 ? 15.015 4.927 -27.906 1.00 90.81 186 VAL A C 1
ATOM 1520 O O . VAL A 1 186 ? 15.220 4.310 -28.951 1.00 90.81 186 VAL A O 1
ATOM 1523 N N . TYR A 1 187 ? 14.483 6.150 -27.917 1.00 90.94 187 TYR A N 1
ATOM 1524 C CA . TYR A 1 187 ? 14.057 6.821 -29.148 1.00 90.94 187 TYR A CA 1
ATOM 1525 C C . TYR A 1 187 ? 15.231 7.166 -30.058 1.00 90.94 187 TYR A C 1
ATOM 1527 O O . TYR A 1 187 ? 15.139 6.953 -31.265 1.00 90.94 187 TYR A O 1
ATOM 1535 N N . ALA A 1 188 ? 16.351 7.632 -29.504 1.00 88.50 188 ALA A N 1
ATOM 1536 C CA . ALA A 1 188 ? 17.567 7.869 -30.271 1.00 88.50 188 ALA A CA 1
ATOM 1537 C C . ALA A 1 188 ? 18.082 6.570 -30.909 1.00 88.50 188 ALA A C 1
ATOM 1539 O O . ALA A 1 188 ? 18.402 6.558 -32.098 1.00 88.50 188 ALA A O 1
ATOM 1540 N N . TYR A 1 189 ? 18.092 5.462 -30.158 1.00 87.25 189 TYR A N 1
ATOM 1541 C CA . TYR A 1 189 ? 18.482 4.149 -30.674 1.00 87.25 189 TYR A CA 1
ATOM 1542 C C . TYR A 1 189 ? 17.595 3.701 -31.846 1.00 87.25 189 TYR A C 1
ATOM 1544 O O . TYR A 1 189 ? 18.108 3.321 -32.901 1.00 87.25 189 TYR A O 1
ATOM 1552 N N . PHE A 1 190 ? 16.268 3.796 -31.709 1.00 87.50 190 PHE A N 1
ATOM 1553 C CA . PHE A 1 190 ? 15.344 3.405 -32.779 1.00 87.50 190 PHE A CA 1
ATOM 1554 C C . PHE A 1 190 ? 15.365 4.358 -33.980 1.00 87.50 190 PHE A C 1
ATOM 1556 O O . PHE A 1 190 ? 15.301 3.888 -35.115 1.00 87.50 190 PHE A O 1
ATOM 1563 N N . ALA A 1 191 ? 15.521 5.668 -33.769 1.00 86.62 191 ALA A N 1
ATOM 1564 C CA . ALA A 1 191 ? 15.685 6.638 -34.853 1.00 86.62 191 ALA A CA 1
ATOM 1565 C C . ALA A 1 191 ? 16.942 6.335 -35.681 1.00 86.62 191 ALA A C 1
ATOM 1567 O O . ALA A 1 191 ? 16.912 6.343 -36.912 1.00 86.62 191 ALA A O 1
ATOM 1568 N N . ILE A 1 192 ? 18.038 5.984 -35.006 1.00 83.81 192 ILE A N 1
ATOM 1569 C CA . ILE A 1 192 ? 19.269 5.551 -35.659 1.00 83.81 192 ILE A CA 1
ATOM 1570 C C . ILE A 1 192 ? 19.072 4.216 -36.393 1.00 83.81 192 ILE A C 1
ATOM 1572 O O . ILE A 1 192 ? 19.533 4.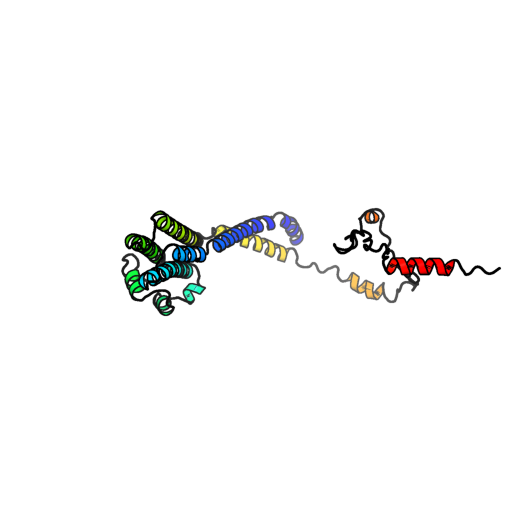074 -37.528 1.00 83.81 192 ILE A O 1
ATOM 1576 N N . CYS A 1 193 ? 18.384 3.240 -35.793 1.00 81.69 193 CYS A N 1
ATOM 1577 C CA . CYS A 1 193 ? 18.061 1.971 -36.453 1.00 81.69 193 CYS A CA 1
ATOM 1578 C C . CYS A 1 193 ? 17.270 2.192 -37.747 1.00 81.69 193 CYS A C 1
ATOM 1580 O O . CYS A 1 193 ? 17.583 1.571 -38.759 1.00 81.69 193 CYS A O 1
ATOM 1582 N N . LEU A 1 194 ? 16.293 3.101 -37.730 1.00 83.06 194 LEU A N 1
ATOM 1583 C CA . LEU A 1 194 ? 15.443 3.404 -38.880 1.00 83.06 194 LEU A CA 1
ATOM 1584 C C . LEU A 1 194 ? 16.258 3.944 -40.065 1.00 83.06 194 LEU A C 1
ATOM 1586 O O . LEU A 1 194 ? 16.044 3.526 -41.198 1.00 83.06 194 LEU A O 1
ATOM 1590 N N . LEU A 1 195 ? 17.246 4.803 -39.800 1.00 80.69 195 LEU A N 1
ATOM 1591 C CA . LEU A 1 195 ? 18.132 5.361 -40.830 1.00 80.69 195 LEU A CA 1
ATOM 1592 C C . LEU A 1 195 ? 19.249 4.398 -41.263 1.00 80.69 195 LEU A C 1
ATOM 1594 O O . LEU A 1 195 ? 19.701 4.437 -42.406 1.00 80.69 195 LEU A O 1
ATOM 1598 N N . SER A 1 196 ? 19.745 3.560 -40.349 1.00 76.56 196 SER A N 1
ATOM 1599 C CA . SER A 1 196 ? 20.906 2.692 -40.598 1.00 76.56 196 SER A CA 1
ATOM 1600 C C . SER A 1 196 ? 20.554 1.327 -41.192 1.00 76.56 196 SER A C 1
ATOM 1602 O O . SER A 1 196 ? 21.402 0.728 -41.852 1.00 76.56 196 SER A O 1
ATOM 1604 N N . ARG A 1 197 ? 19.321 0.845 -40.983 1.00 71.31 197 ARG A N 1
ATOM 1605 C CA . ARG A 1 197 ? 18.834 -0.472 -41.435 1.00 71.31 197 ARG A CA 1
ATOM 1606 C C . ARG A 1 197 ? 17.797 -0.392 -42.558 1.00 71.31 197 ARG A C 1
ATOM 1608 O O . ARG A 1 197 ? 17.081 -1.360 -42.794 1.00 71.31 197 ARG A O 1
ATOM 1615 N N . GLN A 1 198 ? 17.709 0.735 -43.262 1.00 70.81 198 GLN A N 1
ATOM 1616 C CA . GLN A 1 198 ? 16.910 0.817 -44.483 1.00 70.81 198 GLN A CA 1
ATOM 1617 C C . GLN A 1 198 ? 17.487 -0.177 -45.506 1.00 70.81 198 GLN A C 1
ATOM 1619 O O . GLN A 1 198 ? 18.660 -0.078 -45.865 1.00 70.81 198 GLN A O 1
ATOM 1624 N N . PHE A 1 199 ? 16.693 -1.180 -45.899 1.00 61.94 199 PHE A N 1
ATOM 1625 C CA . PHE A 1 199 ? 17.115 -2.294 -46.752 1.00 61.94 199 PHE A CA 1
ATOM 1626 C C . PHE A 1 199 ? 17.866 -1.801 -47.997 1.00 61.94 199 PHE A C 1
ATOM 1628 O O . PHE A 1 199 ? 17.280 -1.184 -48.885 1.00 61.94 199 PHE A O 1
ATOM 1635 N N . ALA A 1 200 ? 19.156 -2.124 -48.095 1.00 55.31 200 ALA A N 1
ATOM 1636 C CA . ALA A 1 200 ? 19.838 -2.164 -49.379 1.00 55.31 200 ALA A CA 1
ATOM 1637 C C . ALA A 1 200 ? 19.324 -3.409 -50.118 1.00 55.31 200 ALA A C 1
ATOM 1639 O O . ALA A 1 200 ? 19.847 -4.507 -49.955 1.00 55.31 200 ALA A O 1
ATOM 1640 N N . ILE A 1 201 ? 18.225 -3.259 -50.858 1.00 52.56 201 ILE A N 1
ATOM 1641 C CA . ILE A 1 201 ? 17.670 -4.303 -51.725 1.00 52.56 201 ILE A CA 1
ATOM 1642 C C . ILE A 1 201 ? 18.665 -4.510 -52.872 1.00 52.56 201 ILE A C 1
ATOM 1644 O O . ILE A 1 201 ? 18.612 -3.772 -53.851 1.00 52.56 201 ILE A O 1
ATOM 1648 N N . LEU A 1 202 ? 19.593 -5.464 -52.759 1.00 54.38 202 LEU A N 1
ATOM 1649 C CA . LEU A 1 202 ? 20.460 -5.839 -53.886 1.00 54.38 202 LEU A CA 1
ATOM 1650 C C . LEU A 1 202 ? 20.736 -7.344 -54.048 1.00 54.38 202 LEU A C 1
ATOM 1652 O O . LEU A 1 202 ? 21.098 -7.730 -55.150 1.00 54.38 202 LEU A O 1
ATOM 1656 N N . ASP A 1 203 ? 20.435 -8.212 -53.074 1.00 54.81 203 ASP A N 1
ATOM 1657 C CA . ASP A 1 203 ? 20.813 -9.642 -53.172 1.00 54.81 203 ASP A CA 1
ATOM 1658 C C . ASP A 1 203 ? 19.666 -10.624 -53.483 1.00 54.81 203 ASP A C 1
ATOM 1660 O O . ASP A 1 203 ? 19.865 -11.833 -53.502 1.00 54.81 203 ASP A O 1
ATOM 1664 N N . GLY A 1 204 ? 18.458 -10.139 -53.783 1.00 52.22 204 GLY A N 1
ATOM 1665 C CA . GLY A 1 204 ? 17.319 -11.011 -54.122 1.00 52.22 204 GLY A CA 1
ATOM 1666 C C . GLY A 1 204 ? 17.234 -11.450 -55.591 1.00 52.22 204 GLY A C 1
ATOM 1667 O O . GLY A 1 204 ? 16.387 -12.270 -55.929 1.00 52.22 204 GLY A O 1
ATOM 1668 N N . LYS A 1 205 ? 18.059 -10.895 -56.489 1.00 52.50 205 LYS A N 1
ATOM 1669 C CA . LYS A 1 205 ? 17.960 -11.180 -57.934 1.00 52.50 205 LYS A CA 1
ATOM 1670 C C . LYS A 1 205 ? 18.601 -12.508 -58.343 1.00 52.50 205 LYS A C 1
ATOM 1672 O O . LYS A 1 205 ? 18.114 -13.134 -59.276 1.00 52.50 205 LYS A O 1
ATOM 1677 N N . ASN A 1 206 ? 19.640 -12.954 -57.641 1.00 59.34 206 ASN A N 1
ATOM 1678 C CA . ASN A 1 206 ? 20.406 -14.128 -58.066 1.00 59.34 206 ASN A CA 1
ATOM 1679 C C . ASN A 1 206 ? 19.727 -15.440 -57.662 1.00 59.34 206 ASN A C 1
ATOM 1681 O O . ASN A 1 206 ? 19.734 -16.394 -58.427 1.00 59.34 206 ASN A O 1
ATOM 1685 N N . THR A 1 207 ? 19.079 -15.483 -56.496 1.00 59.06 207 THR A N 1
ATOM 1686 C CA . THR A 1 207 ? 18.461 -16.719 -55.995 1.00 59.06 207 THR A CA 1
ATOM 1687 C C . THR A 1 207 ? 17.257 -17.142 -56.835 1.00 59.06 207 THR A C 1
ATOM 1689 O O . THR A 1 207 ? 17.103 -18.324 -57.120 1.00 59.06 207 THR A O 1
ATOM 1692 N N . CYS A 1 208 ? 16.432 -16.184 -57.274 1.00 61.97 208 CYS A N 1
ATOM 1693 C CA . CYS A 1 208 ? 15.276 -16.484 -58.119 1.00 61.97 208 CYS A CA 1
ATOM 1694 C C . CYS A 1 208 ? 15.681 -16.924 -59.532 1.00 61.97 208 CYS A C 1
ATOM 1696 O O . CYS A 1 208 ? 15.007 -17.780 -60.089 1.00 61.97 208 CYS A O 1
ATOM 1698 N N . MET A 1 209 ? 16.771 -16.385 -60.096 1.00 67.06 209 MET A N 1
ATOM 1699 C CA . MET A 1 209 ? 17.258 -16.823 -61.412 1.00 67.06 209 MET A CA 1
ATOM 1700 C C . MET A 1 209 ? 17.926 -18.203 -61.348 1.00 67.06 209 MET A C 1
ATOM 1702 O O . MET A 1 209 ? 17.598 -19.054 -62.163 1.00 67.06 209 MET A O 1
ATOM 1706 N N . CYS A 1 210 ? 18.742 -18.504 -60.329 1.00 67.56 210 CYS A N 1
ATOM 1707 C CA . CYS A 1 210 ? 19.350 -19.837 -60.187 1.00 67.56 210 CYS A CA 1
ATOM 1708 C C . CYS A 1 210 ? 18.319 -20.969 -60.009 1.00 67.56 210 CYS A C 1
ATOM 1710 O O . CYS A 1 210 ? 18.578 -22.095 -60.417 1.00 67.56 210 CYS A O 1
ATOM 1712 N N . MET A 1 211 ? 17.147 -20.696 -59.420 1.00 67.31 211 MET A N 1
ATOM 1713 C CA . MET A 1 211 ? 16.080 -21.703 -59.296 1.00 67.31 211 MET A CA 1
ATOM 1714 C C . MET A 1 211 ? 15.424 -22.062 -60.636 1.00 67.31 211 MET A C 1
ATOM 1716 O O . MET A 1 211 ? 14.898 -23.164 -60.766 1.00 67.31 211 MET A O 1
ATOM 1720 N N . VAL A 1 212 ? 15.406 -21.131 -61.593 1.00 71.56 212 VAL A N 1
ATOM 1721 C CA . VAL A 1 212 ? 14.721 -21.297 -62.885 1.00 71.56 212 VAL A CA 1
ATOM 1722 C C . VAL A 1 212 ? 15.700 -21.689 -63.993 1.00 71.56 212 VAL A C 1
ATOM 1724 O O . VAL A 1 212 ? 15.307 -22.426 -64.889 1.00 71.56 212 VAL A O 1
ATOM 1727 N N . ASP A 1 213 ? 16.955 -21.240 -63.912 1.00 73.06 213 ASP A N 1
ATOM 1728 C CA . ASP A 1 213 ? 17.980 -21.512 -64.922 1.00 73.06 213 ASP A CA 1
ATOM 1729 C C . ASP A 1 213 ? 18.869 -22.704 -64.528 1.00 73.06 213 ASP A C 1
ATOM 1731 O O . ASP A 1 213 ? 18.896 -23.711 -65.230 1.00 73.06 213 ASP A O 1
ATOM 1735 N N . ASP A 1 214 ? 19.569 -22.625 -63.389 1.00 71.69 214 ASP A N 1
ATOM 1736 C CA . ASP A 1 214 ? 20.603 -23.609 -63.025 1.00 71.69 214 ASP A CA 1
ATOM 1737 C C . ASP A 1 214 ? 20.039 -24.888 -62.378 1.00 71.69 214 ASP A C 1
ATOM 1739 O O . ASP A 1 214 ? 20.651 -25.945 -62.479 1.00 71.69 214 ASP A O 1
ATOM 1743 N N . ALA A 1 215 ? 18.891 -24.805 -61.697 1.00 69.25 215 ALA A N 1
ATOM 1744 C CA . ALA A 1 215 ? 18.290 -25.917 -60.947 1.00 69.25 215 ALA A CA 1
ATOM 1745 C C . ALA A 1 215 ? 17.043 -26.532 -61.619 1.00 69.25 215 ALA A C 1
ATOM 1747 O O . ALA A 1 215 ? 16.321 -27.308 -60.986 1.00 69.25 215 ALA A O 1
ATOM 1748 N N . TYR A 1 216 ? 16.742 -26.175 -62.874 1.00 73.44 216 TYR A N 1
ATOM 1749 C CA . TYR A 1 216 ? 15.570 -26.696 -63.583 1.00 73.44 216 TYR A CA 1
ATOM 1750 C C . TYR A 1 216 ? 15.798 -28.131 -64.072 1.00 73.44 216 TYR A C 1
ATOM 1752 O O . TYR A 1 216 ? 16.664 -28.382 -64.904 1.00 73.44 216 TYR A O 1
ATOM 1760 N N . ASP A 1 217 ? 14.986 -29.059 -63.556 1.00 67.50 217 ASP A N 1
ATOM 1761 C CA . ASP A 1 217 ? 14.990 -30.499 -63.877 1.00 67.50 217 ASP A CA 1
ATOM 1762 C C . ASP A 1 217 ? 16.325 -31.231 -63.598 1.00 67.50 217 ASP A C 1
ATOM 1764 O O . ASP A 1 217 ? 16.514 -32.382 -63.989 1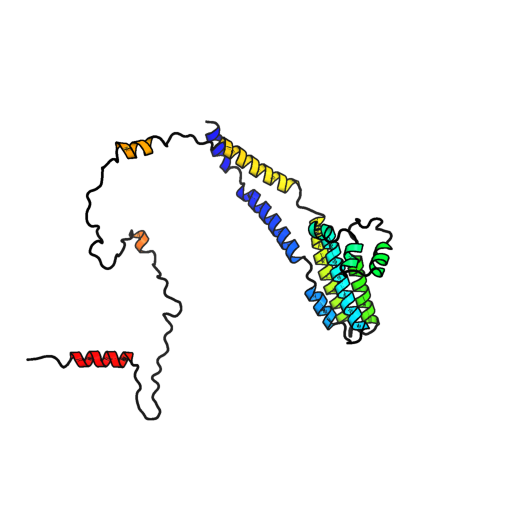.00 67.50 217 ASP A O 1
ATOM 1768 N N . ASP A 1 218 ? 17.230 -30.593 -62.847 1.00 79.19 218 ASP A N 1
ATOM 1769 C CA . ASP A 1 218 ? 18.482 -31.184 -62.362 1.00 79.19 218 ASP A CA 1
ATOM 1770 C C . ASP A 1 218 ? 18.237 -31.954 -61.053 1.00 79.19 218 ASP A C 1
ATOM 1772 O O . ASP A 1 218 ? 18.557 -31.511 -59.945 1.00 79.19 218 ASP A O 1
ATOM 1776 N N . LEU A 1 219 ? 17.560 -33.101 -61.168 1.00 74.62 219 LEU A N 1
ATOM 1777 C CA . LEU A 1 219 ? 17.320 -33.990 -60.034 1.00 74.62 219 LEU A CA 1
ATOM 1778 C C . LEU A 1 219 ? 18.515 -34.937 -59.835 1.00 74.62 219 LEU A C 1
ATOM 1780 O O . LEU A 1 219 ? 18.948 -35.593 -60.786 1.00 74.62 219 LEU A O 1
ATOM 1784 N N . PRO A 1 220 ? 19.006 -35.118 -58.595 1.00 78.81 220 PRO A N 1
ATOM 1785 C CA . PRO A 1 220 ? 20.013 -36.132 -58.322 1.00 78.81 220 PRO A CA 1
ATOM 1786 C C . PRO A 1 220 ? 19.433 -37.535 -58.552 1.00 78.81 220 PRO A C 1
ATOM 1788 O O . PRO A 1 220 ? 18.253 -37.788 -58.300 1.00 78.81 220 PRO A O 1
ATOM 1791 N N . GLU A 1 221 ? 20.276 -38.471 -58.993 1.00 83.25 221 GLU A N 1
ATOM 1792 C CA . GLU A 1 221 ? 19.859 -39.855 -59.238 1.00 83.25 221 GLU A CA 1
ATOM 1793 C C . GLU A 1 221 ? 19.175 -40.472 -58.008 1.00 83.25 221 GLU A C 1
ATOM 1795 O O . GLU A 1 221 ? 19.763 -40.584 -56.928 1.00 83.25 221 GLU A O 1
ATOM 1800 N N . LEU A 1 222 ? 17.939 -40.939 -58.196 1.00 75.94 222 LEU A N 1
ATOM 1801 C CA . LEU A 1 222 ? 17.164 -41.608 -57.157 1.00 75.94 222 LEU A CA 1
ATOM 1802 C C . LEU A 1 222 ? 17.799 -42.958 -56.811 1.00 75.94 222 LEU A C 1
ATOM 1804 O O . LEU A 1 222 ? 17.749 -43.917 -57.583 1.00 75.94 222 LEU A O 1
ATOM 1808 N N . LYS A 1 223 ? 18.375 -43.041 -55.612 1.00 81.25 223 LYS A N 1
ATOM 1809 C CA . LYS A 1 223 ? 18.951 -44.263 -55.043 1.00 81.25 223 LYS A CA 1
ATOM 1810 C C . LYS A 1 223 ? 18.260 -44.570 -53.724 1.00 81.25 223 LYS A C 1
ATOM 1812 O O . LYS A 1 223 ? 17.859 -43.661 -53.002 1.00 81.25 223 LYS A O 1
ATOM 1817 N N . ARG A 1 224 ? 18.118 -45.863 -53.417 1.00 80.31 224 ARG A N 1
ATOM 1818 C CA . ARG A 1 224 ? 17.653 -46.302 -52.095 1.00 80.31 224 ARG A CA 1
ATOM 1819 C C . ARG A 1 224 ? 18.615 -45.746 -51.058 1.00 80.31 224 ARG A C 1
ATOM 1821 O O . ARG A 1 224 ? 19.828 -45.890 -51.214 1.00 80.31 224 ARG A O 1
ATOM 1828 N N . ASP A 1 225 ? 18.075 -45.082 -50.047 1.00 74.75 225 ASP A N 1
ATOM 1829 C CA . ASP A 1 225 ? 18.903 -44.516 -48.999 1.00 74.75 225 ASP A CA 1
ATOM 1830 C C . ASP A 1 225 ? 19.546 -45.631 -48.160 1.00 74.75 225 ASP A C 1
ATOM 1832 O O . ASP A 1 225 ? 19.150 -46.798 -48.186 1.00 74.75 225 ASP A O 1
ATOM 1836 N N . GLN A 1 226 ? 20.575 -45.263 -47.408 1.00 71.00 226 GLN A N 1
ATOM 1837 C CA . GLN A 1 226 ? 21.371 -46.187 -46.600 1.00 71.00 226 GLN A CA 1
ATOM 1838 C C . GLN A 1 226 ? 20.587 -46.895 -45.477 1.00 71.00 226 GLN A C 1
ATOM 1840 O O . GLN A 1 226 ? 21.096 -47.853 -44.901 1.00 71.00 226 GLN A O 1
ATOM 1845 N N . PHE A 1 227 ? 19.360 -46.462 -45.171 1.00 77.19 227 PHE A N 1
ATOM 1846 C CA . PHE A 1 227 ? 18.497 -47.062 -44.155 1.00 77.19 227 PHE A CA 1
ATOM 1847 C C . PHE A 1 227 ? 17.321 -47.844 -44.751 1.00 77.19 227 PHE A C 1
ATOM 1849 O O . PHE A 1 227 ? 16.532 -48.411 -43.999 1.00 77.19 227 PHE A O 1
ATOM 1856 N N . TRP A 1 228 ? 17.235 -47.948 -46.083 1.00 78.81 228 TRP A N 1
ATOM 1857 C CA . TRP A 1 228 ? 16.092 -48.524 -46.801 1.00 78.81 228 TRP A CA 1
ATOM 1858 C C . TRP A 1 228 ? 15.716 -49.955 -46.371 1.00 78.81 228 TRP A C 1
ATOM 1860 O O . TRP A 1 228 ? 14.552 -50.339 -46.463 1.00 78.81 228 TRP A O 1
ATOM 1870 N N . CYS A 1 229 ? 16.679 -50.756 -45.900 1.00 69.25 229 CYS A N 1
ATOM 1871 C CA . CYS A 1 229 ? 16.457 -52.138 -45.447 1.00 69.25 229 CYS A CA 1
ATOM 1872 C C . CYS A 1 229 ? 16.676 -52.347 -43.933 1.00 69.25 229 CYS A C 1
ATOM 1874 O O . CYS A 1 229 ? 16.652 -53.490 -43.478 1.00 69.25 229 CYS A O 1
ATOM 1876 N N . CYS A 1 230 ? 16.922 -51.290 -43.149 1.00 68.94 230 CYS A N 1
ATOM 1877 C CA . CYS A 1 230 ? 17.221 -51.405 -41.718 1.00 68.94 230 CYS A CA 1
ATOM 1878 C C . CYS A 1 230 ? 15.953 -51.246 -40.869 1.00 68.94 230 CYS A C 1
ATOM 1880 O O . CYS A 1 230 ? 15.304 -50.207 -40.899 1.00 68.94 230 CYS A O 1
ATOM 1882 N N . GLU A 1 231 ? 15.636 -52.247 -40.044 1.00 70.50 231 GLU A N 1
ATOM 1883 C CA . GLU A 1 231 ? 14.469 -52.211 -39.143 1.00 70.50 231 GLU A CA 1
ATOM 1884 C C . GLU A 1 231 ? 14.659 -51.228 -37.969 1.00 70.50 231 GLU A C 1
ATOM 1886 O O . GLU A 1 231 ? 13.696 -50.744 -37.374 1.00 70.50 231 GLU A O 1
ATOM 1891 N N . LYS A 1 232 ? 15.915 -50.884 -37.653 1.00 66.88 232 LYS A N 1
ATOM 1892 C CA . LYS A 1 232 ? 16.278 -49.913 -36.618 1.00 66.88 232 LYS A CA 1
ATOM 1893 C C . LYS A 1 232 ? 17.374 -48.982 -37.132 1.00 66.88 232 LYS A C 1
ATOM 1895 O O . LYS A 1 232 ? 18.448 -49.435 -37.519 1.00 66.88 232 LYS A O 1
ATOM 1900 N N . ILE A 1 233 ? 17.085 -47.682 -37.145 1.00 69.50 233 ILE A N 1
ATOM 1901 C CA . ILE A 1 233 ? 17.997 -46.641 -37.633 1.00 69.50 233 ILE A CA 1
ATOM 1902 C C . ILE A 1 233 ? 18.893 -46.199 -36.477 1.00 69.50 233 ILE A C 1
ATOM 1904 O O . ILE A 1 233 ? 18.409 -45.629 -35.499 1.00 69.50 233 ILE A O 1
ATOM 1908 N N . GLU A 1 234 ? 20.196 -46.440 -36.598 1.00 66.62 234 GLU A N 1
ATOM 1909 C CA . GLU A 1 234 ? 21.199 -45.892 -35.686 1.00 66.62 234 GLU A CA 1
ATOM 1910 C C . GLU A 1 234 ? 21.915 -44.720 -36.374 1.00 66.62 234 GLU A C 1
ATOM 1912 O O . GLU A 1 234 ? 22.678 -44.933 -37.319 1.00 66.62 234 GLU A O 1
ATOM 1917 N N . PRO A 1 235 ? 21.644 -43.467 -35.968 1.00 66.94 235 PRO A N 1
ATOM 1918 C CA . PRO A 1 235 ? 22.301 -42.311 -36.557 1.00 66.94 235 PRO A CA 1
ATOM 1919 C C . PRO A 1 235 ? 23.780 -42.279 -36.163 1.00 66.94 235 PRO A C 1
ATOM 1921 O O . PRO A 1 235 ? 24.143 -42.477 -35.003 1.00 66.94 235 PRO A O 1
ATOM 1924 N N . LEU A 1 236 ? 24.638 -41.991 -37.138 1.00 71.88 236 LEU A N 1
ATOM 1925 C CA . LEU A 1 236 ? 26.062 -41.788 -36.906 1.00 71.88 236 LEU A CA 1
ATOM 1926 C C . LEU A 1 236 ? 26.288 -40.386 -36.337 1.00 71.88 236 LEU A C 1
ATOM 1928 O O . LEU A 1 236 ? 25.815 -39.394 -36.892 1.00 71.88 236 LEU A O 1
ATOM 1932 N N . TYR A 1 237 ? 27.051 -40.306 -35.252 1.00 70.75 237 TYR A N 1
ATOM 1933 C CA . TYR A 1 237 ? 27.476 -39.045 -34.655 1.00 70.75 237 TYR A CA 1
ATOM 1934 C C . TYR A 1 237 ? 28.959 -38.802 -34.947 1.00 70.75 237 TYR A C 1
ATOM 1936 O O . TYR A 1 237 ? 29.756 -39.739 -35.027 1.00 70.75 237 TYR A O 1
ATOM 1944 N N . ALA A 1 238 ? 29.343 -37.532 -35.098 1.00 73.94 238 ALA A N 1
ATOM 1945 C CA . ALA A 1 238 ? 30.752 -37.147 -35.113 1.00 73.94 238 ALA A CA 1
ATOM 1946 C C . ALA A 1 238 ? 31.424 -37.577 -33.794 1.00 73.94 238 ALA A C 1
ATOM 1948 O O . ALA A 1 238 ? 30.761 -37.600 -32.759 1.00 73.94 238 ALA A O 1
ATOM 1949 N N . LYS A 1 239 ? 32.727 -37.898 -33.812 1.00 73.75 239 LYS A N 1
ATOM 1950 C CA . LYS A 1 239 ? 33.446 -38.434 -32.634 1.00 73.75 239 LYS A CA 1
ATOM 1951 C C . LYS A 1 239 ? 33.267 -37.562 -31.385 1.00 73.75 239 LYS A C 1
ATOM 1953 O O . LYS A 1 239 ? 32.935 -38.086 -30.332 1.00 73.75 239 LYS A O 1
ATOM 1958 N N . ASP A 1 240 ? 33.352 -36.244 -31.546 1.00 71.31 240 ASP A N 1
ATOM 1959 C CA . ASP A 1 240 ? 33.192 -35.273 -30.454 1.00 71.31 240 ASP A CA 1
ATOM 1960 C C . ASP A 1 240 ? 31.751 -35.220 -29.905 1.00 71.31 240 ASP A C 1
ATOM 1962 O O . ASP A 1 240 ? 31.523 -34.842 -28.758 1.00 71.31 240 ASP A O 1
ATOM 1966 N N . ALA A 1 241 ? 30.763 -35.609 -30.718 1.00 65.62 241 ALA A N 1
ATOM 1967 C CA . ALA A 1 241 ? 29.355 -35.688 -30.332 1.00 65.62 241 ALA A CA 1
ATOM 1968 C C . ALA A 1 241 ? 28.961 -37.072 -29.783 1.00 65.62 241 ALA A C 1
ATOM 1970 O O . ALA A 1 241 ? 27.938 -37.185 -29.112 1.00 65.62 241 ALA A O 1
ATOM 1971 N N . ALA A 1 242 ? 29.760 -38.115 -30.037 1.00 69.19 242 ALA A N 1
ATOM 1972 C CA . ALA A 1 242 ? 29.515 -39.471 -29.544 1.00 69.19 242 ALA A CA 1
ATOM 1973 C C . ALA A 1 242 ? 29.751 -39.598 -28.026 1.00 69.19 242 ALA A C 1
ATOM 1975 O O . ALA A 1 242 ? 29.102 -40.412 -27.371 1.00 69.19 242 ALA A O 1
ATOM 1976 N N . ASP A 1 243 ? 30.619 -38.751 -27.462 1.00 69.25 243 ASP A N 1
ATOM 1977 C CA . ASP A 1 243 ? 30.885 -38.681 -26.017 1.00 69.25 243 ASP A CA 1
ATOM 1978 C C . ASP A 1 243 ? 29.756 -37.989 -25.229 1.00 69.25 243 ASP A C 1
ATOM 1980 O O . ASP A 1 243 ? 29.711 -38.043 -23.994 1.00 69.25 243 ASP A O 1
ATOM 1984 N N . ILE A 1 244 ? 28.805 -37.348 -25.921 1.00 68.75 244 ILE A N 1
ATOM 1985 C CA . ILE A 1 244 ? 27.642 -36.728 -25.287 1.00 68.75 244 ILE A CA 1
ATOM 1986 C C . ILE A 1 244 ? 26.735 -37.842 -24.759 1.00 68.75 244 ILE A C 1
ATOM 1988 O O . ILE A 1 244 ? 26.044 -38.533 -25.504 1.00 68.75 244 ILE A O 1
ATOM 1992 N N . LYS A 1 245 ? 26.716 -38.006 -23.433 1.00 66.88 245 LYS A N 1
ATOM 1993 C CA . LYS A 1 245 ? 25.933 -39.045 -22.759 1.00 66.88 245 LYS A CA 1
ATOM 1994 C C . LYS A 1 245 ? 24.433 -38.884 -23.031 1.00 66.88 245 LYS A C 1
ATOM 1996 O O . LYS A 1 245 ? 23.768 -38.026 -22.448 1.00 66.88 245 LYS A O 1
ATOM 2001 N N . ILE A 1 246 ? 23.888 -39.771 -23.858 1.00 63.28 246 ILE A N 1
ATOM 2002 C CA . ILE A 1 246 ? 22.454 -39.851 -24.138 1.00 63.28 246 ILE A CA 1
ATOM 2003 C C . ILE A 1 246 ? 21.765 -40.515 -22.938 1.00 63.28 246 ILE A C 1
ATOM 2005 O O . ILE A 1 246 ? 21.941 -41.705 -22.685 1.00 63.28 246 ILE A O 1
ATOM 2009 N N . ASN A 1 247 ? 20.985 -39.742 -22.179 1.00 71.12 247 ASN A N 1
ATOM 2010 C CA . ASN A 1 247 ? 20.157 -40.253 -21.085 1.00 71.12 247 ASN A CA 1
ATOM 2011 C C . ASN A 1 247 ? 18.702 -40.332 -21.566 1.00 71.12 247 ASN A C 1
ATOM 2013 O O . ASN A 1 247 ? 17.980 -39.337 -21.456 1.00 71.12 247 ASN A O 1
ATOM 2017 N N . PRO A 1 248 ? 18.254 -41.470 -22.126 1.00 67.38 248 PRO A N 1
ATOM 2018 C CA . PRO A 1 248 ? 16.854 -41.620 -22.492 1.00 67.38 248 PRO A CA 1
ATOM 2019 C C . PRO A 1 248 ? 15.990 -41.453 -21.238 1.00 67.38 248 PRO A C 1
ATOM 2021 O O . PRO A 1 248 ? 16.333 -41.949 -20.162 1.00 67.38 248 PRO A O 1
ATOM 2024 N N . LEU A 1 249 ? 14.882 -40.725 -21.367 1.00 61.59 249 LEU A N 1
ATOM 2025 C CA . LEU A 1 249 ? 13.941 -40.484 -20.275 1.00 61.59 249 LEU A CA 1
ATOM 2026 C C . LEU A 1 249 ? 13.295 -41.809 -19.856 1.00 61.59 249 LEU A C 1
ATOM 2028 O O . LEU A 1 249 ? 12.329 -42.269 -20.457 1.00 61.59 249 LEU A O 1
ATOM 2032 N N . ILE A 1 250 ? 13.844 -42.425 -18.814 1.00 71.31 250 ILE A N 1
ATOM 2033 C CA . ILE A 1 250 ? 13.279 -43.606 -18.169 1.00 71.31 250 ILE A CA 1
ATOM 2034 C C . ILE A 1 250 ? 12.658 -43.131 -16.850 1.00 71.31 250 ILE A C 1
ATOM 2036 O O . ILE A 1 250 ? 13.324 -42.480 -16.045 1.00 71.31 250 ILE A O 1
ATOM 2040 N N . GLY A 1 251 ? 11.365 -43.409 -16.654 1.00 64.31 251 GLY A N 1
ATOM 2041 C CA . GLY A 1 251 ? 10.592 -42.914 -15.511 1.00 64.31 251 GLY A CA 1
ATOM 2042 C C . GLY A 1 251 ? 11.218 -43.256 -14.152 1.00 64.31 251 GLY A C 1
ATOM 2043 O O . GLY A 1 251 ? 11.826 -44.312 -13.975 1.00 64.31 251 GLY A O 1
ATOM 2044 N N . SER A 1 252 ? 11.030 -42.375 -13.166 1.00 74.38 252 SER A N 1
ATOM 2045 C CA . SER A 1 252 ? 11.659 -42.439 -11.832 1.00 74.38 252 SER A CA 1
ATOM 2046 C C . SER A 1 252 ? 11.374 -43.724 -11.037 1.00 74.38 252 SER A C 1
ATOM 2048 O O . SER A 1 252 ? 12.131 -44.060 -10.130 1.00 74.38 252 SER A O 1
ATOM 2050 N N . ALA A 1 253 ? 10.325 -44.469 -11.396 1.00 64.44 253 ALA A N 1
ATOM 2051 C CA . ALA A 1 253 ? 9.926 -45.722 -10.752 1.00 64.44 253 ALA A CA 1
ATOM 2052 C C . ALA A 1 253 ? 10.548 -46.991 -11.374 1.00 64.44 253 ALA A C 1
ATOM 2054 O O . ALA A 1 253 ? 10.333 -48.091 -10.873 1.00 64.44 253 ALA A O 1
ATOM 2055 N N . VAL A 1 254 ? 11.329 -46.888 -12.456 1.00 63.38 254 VAL A N 1
ATOM 2056 C CA . VAL A 1 254 ? 11.821 -48.075 -13.190 1.00 63.38 254 VAL A CA 1
ATOM 2057 C C . VAL A 1 254 ? 12.842 -48.907 -12.398 1.00 63.38 254 VAL A C 1
ATOM 2059 O O . VAL A 1 254 ? 13.062 -50.075 -12.706 1.00 63.38 254 VAL A O 1
ATOM 2062 N N . ARG A 1 255 ? 13.441 -48.351 -11.339 1.00 60.06 255 ARG A N 1
ATOM 2063 C CA . ARG A 1 255 ? 14.436 -49.040 -10.497 1.00 60.06 255 ARG A CA 1
ATOM 2064 C C . ARG A 1 255 ? 13.936 -49.439 -9.109 1.00 60.06 255 ARG A C 1
ATOM 2066 O O . ARG A 1 255 ? 14.751 -49.822 -8.274 1.00 60.06 255 ARG A O 1
ATOM 2073 N N . THR A 1 256 ? 12.633 -49.380 -8.839 1.00 44.12 256 THR A N 1
ATOM 2074 C CA . THR A 1 256 ? 12.103 -49.852 -7.554 1.00 44.12 256 THR A CA 1
ATOM 2075 C C . THR A 1 256 ? 12.202 -51.380 -7.490 1.00 44.12 256 THR A C 1
ATOM 2077 O O . THR A 1 256 ? 11.339 -52.098 -7.992 1.00 44.12 256 THR A O 1
ATOM 2080 N N . SER A 1 257 ? 13.274 -51.902 -6.888 1.00 52.16 257 SER A N 1
ATOM 2081 C CA . SER A 1 257 ? 13.374 -53.318 -6.545 1.00 52.16 257 SER A CA 1
ATOM 2082 C C . SER A 1 257 ? 12.413 -53.610 -5.392 1.00 52.16 257 SER A C 1
ATOM 2084 O O . SER A 1 257 ? 12.645 -53.249 -4.239 1.00 52.16 257 SER A O 1
ATOM 2086 N N . VAL A 1 258 ? 11.294 -54.272 -5.691 1.00 54.62 258 VAL A N 1
ATOM 2087 C CA . VAL A 1 258 ? 10.490 -54.922 -4.652 1.00 54.62 258 VAL A CA 1
ATOM 2088 C C . VAL A 1 258 ? 11.371 -56.024 -4.066 1.00 54.62 258 VAL A C 1
ATOM 2090 O O . VAL A 1 258 ? 11.679 -57.000 -4.747 1.00 54.62 258 VAL A O 1
ATOM 2093 N N . ASN A 1 259 ? 11.849 -55.826 -2.837 1.00 42.72 259 ASN A N 1
ATOM 2094 C CA . ASN A 1 259 ? 12.716 -56.764 -2.128 1.00 42.72 259 ASN A CA 1
ATOM 2095 C C . ASN A 1 259 ? 11.972 -58.107 -1.972 1.00 42.72 259 ASN A C 1
ATOM 2097 O O . ASN A 1 259 ? 11.103 -58.246 -1.110 1.00 42.72 259 ASN A O 1
ATOM 2101 N N . LYS A 1 260 ? 12.267 -59.077 -2.848 1.00 45.31 260 LYS A N 1
ATOM 2102 C CA . LYS A 1 260 ? 11.702 -60.433 -2.838 1.00 45.31 260 LYS A CA 1
ATOM 2103 C C . LYS A 1 260 ? 12.227 -61.188 -1.606 1.00 45.31 260 LYS A C 1
ATOM 2105 O O . LYS A 1 260 ? 13.221 -61.898 -1.696 1.00 45.31 260 LYS A O 1
ATOM 2110 N N . LYS A 1 261 ? 11.580 -61.039 -0.445 1.00 41.34 261 LYS A N 1
ATOM 2111 C CA . LYS A 1 261 ? 11.667 -62.054 0.616 1.00 41.34 261 LYS A CA 1
ATOM 2112 C C . LYS A 1 261 ? 10.750 -63.202 0.216 1.00 41.34 261 LYS A C 1
ATOM 2114 O O . LYS A 1 261 ? 9.542 -63.007 0.110 1.00 41.34 261 LYS A O 1
ATOM 2119 N N . THR A 1 262 ? 11.326 -64.372 -0.023 1.00 46.34 262 THR A N 1
ATOM 2120 C CA . THR A 1 262 ? 10.603 -65.641 -0.116 1.00 46.34 262 THR A CA 1
ATOM 2121 C C . THR A 1 262 ? 9.813 -65.809 1.181 1.00 46.34 262 THR A C 1
ATOM 2123 O O . THR A 1 262 ? 10.401 -65.934 2.255 1.00 46.34 262 THR A O 1
ATOM 2126 N N . VAL A 1 263 ? 8.486 -65.706 1.116 1.00 48.22 263 VAL A N 1
ATOM 2127 C CA . VAL A 1 263 ? 7.623 -65.951 2.275 1.00 48.22 263 VAL A CA 1
ATOM 2128 C C . VAL A 1 263 ? 7.297 -67.436 2.265 1.00 48.22 263 VAL A C 1
ATOM 2130 O O . VAL A 1 263 ? 6.525 -67.895 1.429 1.00 48.22 263 VAL A O 1
ATOM 2133 N N . VAL A 1 264 ? 7.923 -68.185 3.170 1.00 50.47 264 VAL A N 1
ATOM 2134 C CA . VAL A 1 264 ? 7.572 -69.583 3.436 1.00 50.47 264 VAL A CA 1
ATOM 2135 C C . VAL A 1 264 ? 6.298 -69.583 4.283 1.00 50.47 264 VAL A C 1
ATOM 2137 O O . VAL A 1 264 ? 6.253 -68.951 5.340 1.00 50.47 264 VAL A O 1
ATOM 2140 N N . SER A 1 265 ? 5.247 -70.245 3.800 1.00 47.28 265 SER A N 1
ATOM 2141 C CA . SER A 1 265 ? 4.013 -70.461 4.564 1.00 47.28 265 SER A CA 1
ATOM 2142 C C . SER A 1 265 ? 4.294 -71.428 5.728 1.00 47.28 265 SER A C 1
ATOM 2144 O O . SER A 1 265 ? 5.084 -72.356 5.545 1.00 47.28 265 SER A O 1
ATOM 2146 N N . PRO A 1 266 ? 3.672 -71.278 6.915 1.00 53.69 266 PRO A N 1
ATOM 2147 C CA . PRO A 1 266 ? 3.966 -72.097 8.103 1.00 53.69 266 PRO A CA 1
ATOM 2148 C C . PRO A 1 266 ? 3.771 -73.614 7.926 1.00 53.69 266 PRO A C 1
ATOM 2150 O O . PRO A 1 266 ? 4.239 -74.379 8.763 1.00 53.69 266 PRO A O 1
ATOM 2153 N N . ASN A 1 267 ? 3.148 -74.055 6.828 1.00 55.44 267 ASN A N 1
ATOM 2154 C CA . ASN A 1 267 ? 2.975 -75.469 6.486 1.00 55.44 267 ASN A CA 1
ATOM 2155 C C . ASN A 1 267 ? 4.063 -76.025 5.542 1.00 55.44 267 ASN A C 1
ATOM 2157 O O . ASN A 1 267 ? 3.929 -77.140 5.053 1.00 55.44 267 ASN A O 1
ATOM 2161 N N . GLY A 1 268 ? 5.145 -75.279 5.289 1.00 51.41 268 GLY A N 1
ATOM 2162 C CA . GLY A 1 268 ? 6.310 -75.777 4.547 1.00 51.41 268 GLY A CA 1
ATOM 2163 C C . GLY A 1 268 ? 6.165 -75.803 3.022 1.00 51.41 268 GLY A C 1
ATOM 2164 O O . GLY A 1 268 ? 7.025 -76.362 2.350 1.00 51.41 268 GLY A 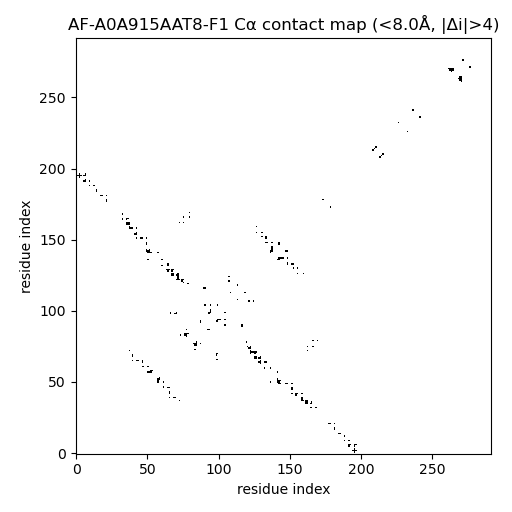O 1
ATOM 2165 N N . GLU A 1 269 ? 5.126 -75.187 2.458 1.00 50.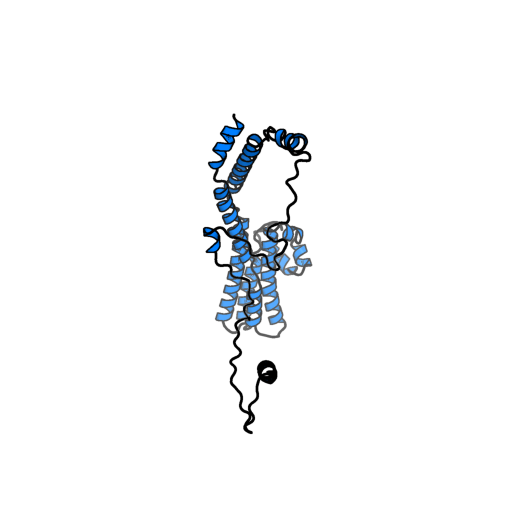97 269 GLU A N 1
ATOM 2166 C CA . GLU A 1 269 ? 4.977 -75.066 1.003 1.00 50.97 269 GLU A CA 1
ATOM 2167 C C . GLU A 1 269 ? 5.703 -73.815 0.476 1.00 50.97 269 GLU A C 1
ATOM 2169 O O . GLU A 1 269 ? 5.410 -72.681 0.875 1.00 50.97 269 GLU A O 1
ATOM 2174 N N . GLU A 1 270 ? 6.662 -74.023 -0.433 1.00 51.03 270 GLU A N 1
ATOM 2175 C CA . GLU A 1 270 ? 7.321 -72.956 -1.193 1.00 51.03 270 GLU A CA 1
ATOM 2176 C C . GLU A 1 270 ? 6.362 -72.355 -2.234 1.00 51.03 270 GLU A C 1
ATOM 2178 O O . GLU A 1 270 ? 5.798 -73.068 -3.063 1.00 51.03 270 GLU A O 1
ATOM 2183 N N . MET A 1 271 ? 6.204 -71.024 -2.237 1.00 54.78 271 MET A N 1
ATOM 2184 C CA . MET A 1 271 ? 5.433 -70.305 -3.260 1.00 54.78 271 MET A CA 1
ATOM 2185 C C . MET A 1 271 ? 6.351 -69.525 -4.211 1.00 54.78 271 MET A C 1
ATOM 2187 O O . MET A 1 271 ? 7.131 -68.674 -3.784 1.00 54.78 271 MET A O 1
ATOM 2191 N N . ILE A 1 272 ? 6.228 -69.800 -5.515 1.00 53.69 272 ILE A N 1
ATOM 2192 C CA . ILE A 1 272 ? 7.088 -69.276 -6.593 1.00 53.69 272 ILE A CA 1
ATOM 2193 C C . ILE A 1 272 ? 6.285 -68.306 -7.482 1.00 53.69 272 ILE A C 1
ATOM 2195 O O . ILE A 1 272 ? 5.078 -68.475 -7.669 1.00 53.69 272 ILE A O 1
ATOM 2199 N N . SER A 1 273 ? 6.923 -67.275 -8.060 1.00 53.81 273 SER A N 1
ATOM 2200 C CA . SER A 1 273 ? 6.220 -66.315 -8.924 1.00 53.81 273 SER A CA 1
ATOM 2201 C C . SER A 1 273 ? 5.833 -66.915 -10.286 1.00 53.81 273 SER A C 1
ATOM 2203 O O . SER A 1 273 ? 6.584 -67.674 -10.897 1.00 53.81 273 SER A O 1
ATOM 2205 N N . ARG A 1 274 ? 4.672 -66.516 -10.829 1.00 52.75 274 ARG A N 1
ATOM 2206 C CA . ARG A 1 274 ? 4.132 -67.041 -12.104 1.00 52.75 274 ARG A CA 1
ATOM 2207 C C . ARG A 1 274 ? 5.070 -66.843 -13.305 1.00 52.75 274 ARG A C 1
ATOM 2209 O O . ARG A 1 274 ? 5.022 -67.621 -14.251 1.00 52.75 274 ARG A O 1
ATOM 2216 N N . ARG A 1 275 ? 5.922 -65.808 -13.267 1.00 52.84 275 ARG A N 1
ATOM 2217 C CA . ARG A 1 275 ? 6.947 -65.547 -14.295 1.00 52.84 275 ARG A CA 1
ATOM 2218 C C . ARG A 1 275 ? 8.109 -66.540 -14.214 1.00 52.84 275 ARG A C 1
ATOM 2220 O O . ARG A 1 275 ? 8.571 -66.986 -15.256 1.00 52.84 275 ARG A O 1
ATOM 2227 N N . GLU A 1 276 ? 8.531 -66.921 -13.009 1.00 53.88 276 GLU A N 1
ATOM 2228 C CA . GLU A 1 276 ? 9.549 -67.964 -12.807 1.00 53.88 276 GLU A CA 1
ATOM 2229 C C . GLU A 1 276 ? 8.996 -69.349 -13.175 1.00 53.88 276 GLU A C 1
ATOM 2231 O O . GLU A 1 276 ? 9.681 -70.111 -13.849 1.00 53.88 276 GLU A O 1
ATOM 2236 N N . PHE A 1 277 ? 7.731 -69.649 -12.857 1.00 54.91 277 PHE A N 1
ATOM 2237 C CA . PHE A 1 277 ? 7.100 -70.914 -13.262 1.00 54.91 277 PHE A CA 1
ATOM 2238 C C . PHE A 1 277 ? 6.996 -71.057 -14.792 1.00 54.91 277 PHE A C 1
ATOM 2240 O O . PHE A 1 277 ? 7.284 -72.120 -15.339 1.00 54.91 277 PHE A O 1
ATOM 2247 N N . ALA A 1 278 ? 6.661 -69.970 -15.497 1.00 53.28 278 ALA A N 1
ATOM 2248 C CA . ALA A 1 278 ? 6.632 -69.945 -16.961 1.00 53.28 278 ALA A CA 1
ATOM 2249 C C . ALA A 1 278 ? 8.029 -70.142 -17.585 1.00 53.28 278 ALA A C 1
ATOM 2251 O O . ALA A 1 278 ? 8.156 -70.833 -18.594 1.00 53.28 278 ALA A O 1
ATOM 2252 N N . GLN A 1 279 ? 9.085 -69.593 -16.969 1.00 53.22 279 GLN A N 1
ATOM 2253 C CA . GLN A 1 279 ? 10.468 -69.798 -17.419 1.00 53.22 279 GLN A CA 1
ATOM 2254 C C . GLN A 1 279 ? 10.954 -71.237 -17.174 1.00 53.22 279 GLN A C 1
ATOM 2256 O O . GLN A 1 279 ? 11.554 -71.835 -18.066 1.00 53.22 279 GLN A O 1
ATOM 2261 N N . ILE A 1 280 ? 10.629 -71.835 -16.024 1.00 57.88 280 ILE A N 1
ATOM 2262 C CA . ILE A 1 280 ? 10.995 -73.224 -15.693 1.00 57.88 280 ILE A CA 1
ATOM 2263 C C . ILE A 1 280 ? 10.250 -74.234 -16.591 1.00 57.88 280 ILE A C 1
ATOM 2265 O O . ILE A 1 280 ? 10.846 -75.209 -17.059 1.00 57.88 280 ILE A O 1
ATOM 2269 N N . GLN A 1 281 ? 8.974 -73.988 -16.916 1.00 53.34 281 GLN A N 1
ATOM 2270 C CA . GLN A 1 281 ? 8.233 -74.815 -17.880 1.00 53.34 281 GLN A CA 1
ATOM 2271 C C . GLN A 1 281 ? 8.798 -74.711 -19.303 1.00 53.34 281 GLN A C 1
ATOM 2273 O O . GLN A 1 281 ? 8.901 -75.721 -19.994 1.00 53.34 281 GLN A O 1
ATOM 2278 N N . SER A 1 282 ? 9.229 -73.521 -19.732 1.00 52.09 282 SER A N 1
ATOM 2279 C CA . SER A 1 282 ? 9.845 -73.353 -21.056 1.00 52.09 282 SER A CA 1
ATOM 2280 C C . SER A 1 282 ? 11.211 -74.046 -21.189 1.00 52.09 282 SER A C 1
ATOM 2282 O O . SER A 1 282 ? 11.561 -74.493 -22.278 1.00 52.09 282 SER A O 1
ATOM 2284 N N . ALA A 1 283 ? 11.955 -74.194 -20.085 1.00 50.88 283 ALA A N 1
ATOM 2285 C CA . ALA A 1 283 ? 13.268 -74.842 -20.066 1.00 50.88 283 ALA A CA 1
ATOM 2286 C C . ALA A 1 283 ? 13.197 -76.381 -20.015 1.00 50.88 283 ALA A C 1
ATOM 2288 O O . ALA A 1 283 ? 14.055 -77.054 -20.576 1.00 50.88 283 ALA A O 1
ATOM 2289 N N . SER A 1 284 ? 12.172 -76.956 -19.376 1.00 49.72 284 SER A N 1
ATOM 2290 C CA . SER A 1 284 ? 11.974 -78.418 -19.330 1.00 49.72 284 SER A CA 1
ATOM 2291 C C . SER A 1 284 ? 11.372 -78.982 -20.623 1.00 49.72 284 SER A C 1
ATOM 2293 O O . SER A 1 284 ? 11.703 -80.100 -21.013 1.00 49.72 284 SER A O 1
ATOM 2295 N N . ALA A 1 285 ? 10.562 -78.195 -21.340 1.00 52.31 285 ALA A N 1
ATOM 2296 C CA . ALA A 1 285 ? 10.000 -78.584 -22.633 1.00 52.31 285 ALA A CA 1
ATOM 2297 C C . ALA A 1 285 ? 11.053 -78.702 -23.756 1.00 52.31 285 ALA A C 1
ATOM 2299 O O . ALA A 1 285 ? 10.848 -79.467 -24.696 1.00 52.31 285 ALA A O 1
ATOM 2300 N N . SER A 1 286 ? 12.194 -78.001 -23.668 1.00 49.84 286 SER A N 1
ATOM 2301 C CA . SER A 1 286 ? 13.257 -78.110 -24.683 1.00 49.84 286 SER A CA 1
ATOM 2302 C C . SER A 1 286 ? 14.213 -79.293 -24.463 1.00 49.84 286 SER A C 1
ATOM 2304 O O . SER A 1 286 ? 14.897 -79.692 -25.402 1.00 49.84 286 SER A O 1
ATOM 2306 N N . ALA A 1 287 ? 14.228 -79.903 -23.270 1.00 49.41 287 ALA A N 1
ATOM 2307 C CA . ALA A 1 287 ? 15.139 -81.000 -22.918 1.00 49.41 287 ALA A CA 1
ATOM 2308 C C . ALA A 1 287 ? 14.610 -82.413 -23.257 1.00 49.41 287 ALA A C 1
ATOM 2310 O O . ALA A 1 287 ? 15.373 -83.372 -23.196 1.00 49.41 287 ALA A O 1
ATOM 2311 N N . ALA A 1 288 ? 13.331 -82.564 -23.627 1.00 50.62 288 ALA A N 1
ATOM 2312 C CA . ALA A 1 288 ? 12.704 -83.863 -23.917 1.00 50.62 288 ALA A CA 1
ATOM 2313 C C . ALA A 1 288 ? 12.560 -84.189 -25.420 1.00 50.62 288 ALA A C 1
ATOM 2315 O O . ALA A 1 288 ? 11.929 -85.184 -25.770 1.00 50.62 288 ALA A O 1
ATOM 2316 N N . THR A 1 289 ? 13.146 -83.385 -26.316 1.00 52.94 289 THR A N 1
ATOM 2317 C CA . THR A 1 289 ? 13.025 -83.583 -27.774 1.00 52.94 289 THR A CA 1
ATOM 2318 C C . THR A 1 289 ? 14.395 -83.645 -28.455 1.00 52.94 289 THR A C 1
ATOM 2320 O O . THR A 1 289 ? 14.729 -82.822 -29.300 1.00 52.94 289 THR A O 1
ATOM 2323 N N . THR A 1 290 ? 15.202 -84.640 -28.090 1.00 48.03 290 THR A N 1
ATOM 2324 C CA . THR A 1 290 ? 16.289 -85.162 -28.935 1.00 48.03 290 THR A CA 1
ATOM 2325 C C . THR A 1 290 ? 15.884 -86.549 -29.440 1.00 48.03 290 THR A C 1
ATOM 2327 O O . THR A 1 290 ? 15.857 -87.486 -28.642 1.00 48.03 290 THR A O 1
ATOM 2330 N N . PRO A 1 291 ? 15.538 -86.724 -30.729 1.00 46.91 291 PRO A N 1
ATOM 2331 C CA . PRO A 1 291 ? 15.434 -88.048 -31.320 1.00 46.91 291 PRO A CA 1
ATOM 2332 C C . PRO A 1 291 ? 16.815 -88.547 -31.771 1.00 46.91 291 PRO A C 1
ATOM 2334 O O . PRO A 1 291 ? 17.678 -87.757 -32.159 1.00 46.91 291 PRO A O 1
ATOM 2337 N N . VAL A 1 292 ? 16.973 -89.870 -31.663 1.00 41.28 292 VAL A N 1
ATOM 2338 C CA . VAL A 1 292 ? 18.023 -90.716 -32.260 1.00 41.28 292 VAL A CA 1
ATOM 2339 C C . VAL A 1 292 ? 18.099 -90.511 -33.770 1.00 41.28 292 VAL A C 1
ATOM 2341 O O . VAL A 1 292 ? 17.018 -90.365 -34.385 1.00 41.28 292 VAL A O 1
#

Sequence (292 aa):
SVALGVNKRMGYIPLEF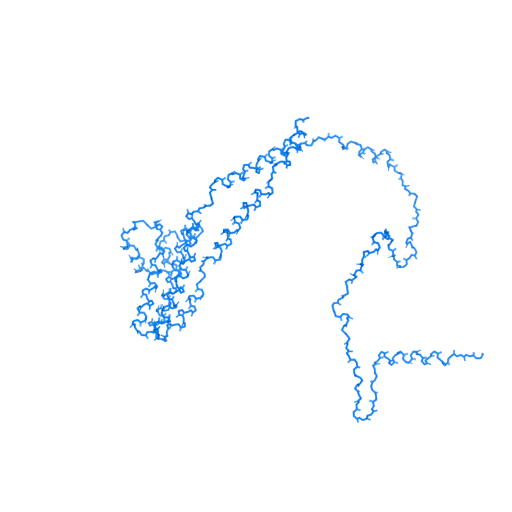ILGFFVNAVVKRWTDAFHNMGYLEDQAMLVGNVIRGDDDESRMMRRTIVRYLCLSQVLVFRDISILVRKRFPSYESIVKAGLMLESEKCKLRSYKHFENDADYGRNWAPINWAFALVIKSRQRGKIVADIWAGKLCDEIRKFKNCLQILCNYDWVPIPLAYPQFVILAVYAYFAICLLSRQFAILDGKNTCMCMVDDAYDDLPELKRDQFWCCEKIEPLYAKDAADIKINPLIGSAVRTSVNKKTVVSPNGEEMISRREFAQIQSASASAATTPV

Solvent-accessible surface area (backbone atoms only — not comparable to full-atom values): 17688 Å² total; per-residue (Å²): 112,68,35,63,61,51,53,71,55,53,80,74,58,63,56,69,56,59,49,49,55,50,51,50,54,52,52,50,52,51,51,55,45,61,77,24,69,44,82,57,62,70,53,47,54,48,44,63,71,46,49,49,65,91,47,71,66,44,50,48,49,46,53,47,38,48,39,22,49,52,39,22,51,52,46,48,40,34,73,73,32,70,68,45,24,69,75,39,76,45,73,66,48,37,32,75,70,68,56,41,53,70,72,54,49,54,55,62,60,65,44,88,90,48,92,50,98,81,57,80,85,65,35,60,55,35,46,51,50,28,52,52,48,50,55,50,36,41,77,69,60,36,30,87,48,70,68,56,54,49,53,52,50,50,48,53,47,52,42,50,49,23,46,47,51,46,51,49,54,63,74,58,60,80,62,70,65,56,64,52,51,52,51,50,53,52,50,52,51,51,56,49,47,59,64,37,65,59,79,83,86,72,78,72,66,59,63,62,46,43,56,65,66,75,49,54,90,69,69,77,85,91,67,83,58,99,56,74,86,52,95,69,87,80,81,87,62,58,74,86,57,60,72,56,82,82,78,77,93,68,64,93,69,80,76,71,74,78,80,81,70,84,68,70,45,98,84,73,54,84,73,78,57,73,69,56,52,54,52,53,52,59,57,56,65,66,72,78,73,77,82,133

Nearest PDB structures (foldseek):
  9ctq-assembly1_D  TM=6.823E-01  e=4.772E-15  Homo sapiens
  4rdq-assembly1_A  TM=7.393E-01  e=1.724E-13  Gallus gallus
  5t5n-assembly1_A  TM=7.373E-01  e=5.009E-13  Gallus gallus
  8d1e-assembly1_D  TM=7.193E-01  e=3.745E-13  Homo sapiens
  8d1n-assembly1_E  TM=8.202E-01  e=1.062E-11  Bos taurus

Foldseek 3Di:
DVLQVLVVCLVVQPLVVLVVVVVVVVVVLVVLLVVLLQDCPVLLVLLVVQQDDPDPVSVCLSVLLSLLLVLLSLLLCCLQPPVSCVCDVFVVSCCVVVSDPPVVVVVLCPPPPDDDRPDHDSSVVSLVVSLVSLVVSVVVCSGPDPVSSVVSNVSSVSSVVSSVSNVVCSVDDDPPVSVVVSVVSVVVSVVSCVSNVPDPPDPPPPVVCCVVPVVPPPDDDDDQDPCNPPPDDDDDDDPVCVPVDDDPDDDPCPPPPPPDDQDQDPVRDGDDDPVVVVVVVVVVVVVPDDDD

Secondary structure (DSSP, 8-state):
-HHHHHHTTGGG--HHHHHHHHHHHHHHHHHHHHHTS---HHHHHHHHHHB---SHHHHHHHHHHHHHHHHHHHHHHHHH-HHHHHH--SHHHHHHTTSS-HHHHHHHHT-TT--STT-S--THHHHHHHHHHHHHHHHTT-BS-HHHHHHHHHHHHHHHHHHHHHHHHHHSPSPTHHHHHHHHHHHHHHHHHHHH-S----SHHHHHHHHHTTSSS-PPP----TTTT-SS------HHHHTS-------TTTT----------TTS-----HHHHHHHHHHHHTTT----

InterPro domains:
  IPR000615 Bestrophin [PTHR10736] (2-203)
  IPR021134 Bestrophin-like [PF01062] (5-205)

Radius of gyration: 39.87 Å; Cα contacts (8 Å, |Δi|>4): 167; chains: 1; bounding box: 58×114×96 Å

pLDDT: mean 79.54, std 16.01, range [41.28, 96.38]

Organism: Parascaris univalens (NCBI:txid6257)

Mean predicted aligned error: 16.6 Å